Protein AF-A0A3D2N227-F1 (afdb_monomer_lite)

Foldseek 3Di:
DPPPVLVVLLVLLVCLLVVLVVVLLVVLVVLVPDDDPDDDDDDPPDPDPSCVQVVVVVCLCVVDPVLVCLLCVLLVVLLVQLLCVVVVVQLLSLLLSLLSSLLSLCLLQVCLLDPPNVVVLVPDVPSCSVHLVSSLSSQLSVQSNSSSSSSSSNVVSVHDDDVVSSVVSSVLSNLSSVLSSVCCVPPRDHPDDDPVVSVVDPSSCPSSVVSNVVSVVVSVD

Radius of gyration: 18.92 Å; chains: 1; bounding box: 61×34×51 Å

pLDDT: mean 74.63, std 15.1, range [37.03, 91.19]

Sequence (221 aa):
MLPDGKAAVIALAAADVICGGTLFLLKMENFRAAPAVGRVRKVRAASKPALLIPRYLGRYLLEKKAYIFSTLFIIGFAVFFALNAEKMGMGAACGLGMAAISVNSPVSTMISSNRGLDRKLDSLPAKTERFFVPFGVVLFCFYLVCFGLFLTAFGIGGGTTAVRYLIAAPIFAAEGAFLTSFLENRYPIKNWKTEADLTHNPRKYILPLVLMTEAAVLGLI

Secondary structure (DSSP, 8-state):
---HHHHHHHHHHHHHHHHHHHHHHHHHHHTT-S--SS--------S-GGGHHHHHHHHHHHH-HHHHHHHHHHHHHHHHHHHHTTTTT-TTHHHHHHHHHTT-HHHHTTTTT-HHHHHHHHTSTTHIIIIIHHHHHHHHHHHHHHHHHHHHHHHHTT----HHHHHHHHHHHHHHHHHHHHHHHHS-----SSGGGTSS-GGGGHHHHHHHHHHHHHHH-

Structure (mmCIF, N/CA/C/O backbone):
data_AF-A0A3D2N227-F1
#
_entry.id   AF-A0A3D2N227-F1
#
loop_
_atom_site.group_PDB
_atom_site.id
_atom_site.type_symbol
_atom_site.label_atom_id
_atom_site.label_alt_id
_atom_site.label_comp_id
_atom_site.label_asym_id
_atom_site.label_entity_id
_atom_site.label_seq_id
_atom_site.pdbx_PDB_ins_code
_atom_site.Cartn_x
_atom_site.Cartn_y
_atom_site.Cartn_z
_atom_site.occupancy
_atom_site.B_iso_or_equiv
_atom_site.auth_seq_id
_atom_site.auth_comp_id
_atom_site.auth_asym_id
_atom_site.auth_atom_id
_atom_site.pdbx_PDB_model_num
ATOM 1 N N . MET A 1 1 ? 15.316 17.742 -23.343 1.00 38.59 1 MET A N 1
ATOM 2 C CA . MET A 1 1 ? 14.180 17.078 -24.013 1.00 38.59 1 MET A CA 1
ATOM 3 C C . MET A 1 1 ? 14.008 15.718 -23.359 1.00 38.59 1 MET A C 1
ATOM 5 O O . MET A 1 1 ? 14.939 14.925 -23.417 1.00 38.59 1 MET A O 1
ATOM 9 N N . LEU A 1 2 ? 12.915 15.492 -22.621 1.00 44.81 2 LEU A N 1
ATOM 10 C CA . LEU A 1 2 ? 12.603 14.151 -22.111 1.00 44.81 2 LEU A CA 1
ATOM 11 C C . LEU A 1 2 ? 12.305 13.263 -23.334 1.00 44.81 2 LEU A C 1
ATOM 13 O O . LEU A 1 2 ? 11.515 13.705 -24.161 1.00 44.81 2 LEU A O 1
ATOM 17 N N . PRO A 1 3 ? 12.912 12.073 -23.487 1.00 55.47 3 PRO A N 1
ATOM 18 C CA . PRO A 1 3 ? 12.588 11.184 -24.602 1.00 55.47 3 PRO A CA 1
ATOM 19 C C . PRO A 1 3 ? 11.093 10.839 -24.563 1.00 55.47 3 PRO A C 1
ATOM 21 O O . PRO A 1 3 ? 10.556 10.616 -23.475 1.00 55.47 3 PRO A O 1
ATOM 24 N N . ASP A 1 4 ? 10.435 10.802 -25.723 1.00 56.69 4 ASP A N 1
ATOM 25 C CA . ASP A 1 4 ? 8.967 10.758 -25.867 1.00 56.69 4 ASP A CA 1
ATOM 26 C C . ASP A 1 4 ? 8.286 9.663 -25.021 1.00 56.69 4 ASP A C 1
ATOM 28 O O . ASP A 1 4 ? 7.203 9.869 -24.471 1.00 56.69 4 ASP A O 1
ATOM 32 N N . GLY A 1 5 ? 8.964 8.531 -24.796 1.00 55.75 5 GLY A N 1
ATOM 33 C CA . GLY A 1 5 ? 8.485 7.458 -23.918 1.00 55.75 5 GLY A CA 1
ATOM 34 C C . GLY A 1 5 ? 8.421 7.821 -22.426 1.00 55.75 5 GLY A C 1
ATOM 35 O O . GLY A 1 5 ? 7.515 7.379 -21.726 1.00 55.75 5 GLY A O 1
ATOM 36 N N . LYS A 1 6 ? 9.327 8.665 -21.915 1.00 55.69 6 LYS A N 1
ATOM 37 C CA . LYS A 1 6 ? 9.322 9.104 -20.505 1.00 55.69 6 LYS A CA 1
ATOM 38 C C . LYS A 1 6 ? 8.225 10.131 -20.239 1.00 55.69 6 LYS A C 1
ATOM 40 O O . LYS A 1 6 ? 7.583 10.077 -19.194 1.00 55.69 6 LYS A O 1
ATOM 45 N N . ALA A 1 7 ? 7.979 11.030 -21.192 1.00 53.62 7 ALA A N 1
ATOM 46 C CA . ALA A 1 7 ? 6.863 11.969 -21.117 1.00 53.62 7 ALA A CA 1
ATOM 47 C C . ALA A 1 7 ? 5.513 11.233 -21.155 1.00 53.62 7 ALA A C 1
ATOM 49 O O . ALA A 1 7 ? 4.619 11.569 -20.382 1.00 53.62 7 ALA A O 1
ATOM 50 N N . ALA A 1 8 ? 5.398 10.179 -21.972 1.00 54.38 8 ALA A N 1
ATOM 51 C CA . ALA A 1 8 ? 4.214 9.328 -22.021 1.00 54.38 8 ALA A CA 1
ATOM 52 C C . ALA A 1 8 ? 3.966 8.578 -20.703 1.00 54.38 8 ALA A C 1
ATOM 54 O O . ALA A 1 8 ? 2.834 8.566 -20.239 1.00 54.38 8 ALA A O 1
ATOM 55 N N . VAL A 1 9 ? 4.998 8.015 -20.059 1.00 56.16 9 VAL A N 1
ATOM 56 C CA . VAL A 1 9 ? 4.860 7.346 -18.746 1.00 56.16 9 VAL A CA 1
ATOM 57 C C . VAL A 1 9 ? 4.428 8.329 -17.658 1.00 56.16 9 VAL A C 1
ATOM 59 O O . VAL A 1 9 ? 3.536 8.015 -16.876 1.00 56.16 9 VAL A O 1
ATOM 62 N N . ILE A 1 10 ? 5.004 9.533 -17.633 1.00 59.78 10 ILE A N 1
ATOM 63 C CA . ILE A 1 10 ? 4.605 10.590 -16.691 1.00 59.78 10 ILE A CA 1
ATOM 64 C C . ILE A 1 10 ? 3.160 11.023 -16.951 1.00 59.78 10 ILE A C 1
ATOM 66 O O . ILE A 1 10 ? 2.385 11.166 -16.009 1.00 59.78 10 ILE A O 1
ATOM 70 N N . ALA A 1 11 ? 2.777 11.199 -18.216 1.00 56.59 11 ALA A N 1
ATOM 71 C CA . ALA A 1 11 ? 1.420 11.566 -18.597 1.00 56.59 11 ALA A CA 1
ATOM 72 C C . ALA A 1 11 ? 0.408 10.455 -18.280 1.00 56.59 11 ALA A C 1
ATOM 74 O O . ALA A 1 11 ? -0.678 10.766 -17.805 1.00 56.59 11 ALA A O 1
ATOM 75 N N . LEU A 1 12 ? 0.760 9.179 -18.475 1.00 58.19 12 LEU A N 1
ATOM 76 C CA . LEU A 1 12 ? -0.094 8.036 -18.139 1.00 58.19 12 LEU A CA 1
ATOM 77 C C . LEU A 1 12 ? -0.230 7.856 -16.628 1.00 58.19 12 LEU A C 1
ATOM 79 O O . LEU A 1 12 ? -1.339 7.655 -16.155 1.00 58.19 12 LEU A O 1
ATOM 83 N N . ALA A 1 13 ? 0.859 7.979 -15.866 1.00 56.41 13 ALA A N 1
ATOM 84 C CA . ALA A 1 13 ? 0.811 7.923 -14.407 1.00 56.41 13 ALA A CA 1
ATOM 85 C C . ALA A 1 13 ? 0.003 9.099 -13.835 1.00 56.41 13 ALA A C 1
ATOM 87 O O . ALA A 1 13 ? -0.823 8.915 -12.945 1.00 56.41 13 ALA A O 1
ATOM 88 N N . ALA A 1 14 ? 0.180 10.307 -14.380 1.00 57.53 14 ALA A N 1
ATOM 89 C CA . ALA A 1 14 ? -0.630 11.465 -14.016 1.00 57.53 14 ALA A CA 1
ATOM 90 C C . ALA A 1 14 ? -2.104 11.276 -14.410 1.00 57.53 14 ALA A C 1
ATOM 92 O O . ALA A 1 14 ? -2.990 11.606 -13.624 1.00 57.53 14 ALA A O 1
ATOM 93 N N . ALA A 1 15 ? -2.382 10.711 -15.587 1.00 57.16 15 ALA A N 1
ATOM 94 C CA . ALA A 1 15 ? -3.734 10.409 -16.040 1.00 57.16 15 ALA A CA 1
ATOM 95 C C . ALA A 1 15 ? -4.397 9.314 -15.197 1.00 57.16 15 ALA A C 1
ATOM 97 O O . ALA A 1 15 ? -5.576 9.447 -14.905 1.00 57.16 15 ALA A O 1
ATOM 98 N N . ASP A 1 16 ? -3.670 8.291 -14.749 1.00 58.19 16 ASP A N 1
ATOM 99 C CA . ASP A 1 16 ? -4.183 7.227 -13.877 1.00 58.19 16 ASP A CA 1
ATOM 100 C C . ASP A 1 16 ? -4.509 7.767 -12.473 1.00 58.19 16 ASP A C 1
ATOM 102 O O . ASP A 1 16 ? -5.572 7.499 -11.915 1.00 58.19 16 ASP A O 1
ATOM 106 N N . VAL A 1 17 ? -3.665 8.662 -11.946 1.00 55.75 17 VAL A N 1
ATOM 107 C CA . VAL A 1 17 ? -3.919 9.382 -10.687 1.00 55.75 17 VAL A CA 1
ATOM 108 C C . VAL A 1 17 ? -5.134 10.311 -10.792 1.00 55.75 17 VAL A C 1
ATOM 110 O O . VAL A 1 17 ? -5.983 10.332 -9.897 1.00 55.75 17 VAL A O 1
ATOM 113 N N . ILE A 1 18 ? -5.250 11.068 -11.887 1.00 53.66 18 ILE A N 1
ATOM 114 C CA . ILE A 1 18 ? -6.375 11.983 -12.119 1.00 53.66 18 ILE A CA 1
ATOM 115 C C . ILE A 1 18 ? -7.658 11.187 -12.388 1.00 53.66 18 ILE A C 1
ATOM 117 O O . ILE A 1 18 ? -8.687 11.461 -11.774 1.00 53.66 18 ILE A O 1
ATOM 121 N N . CYS A 1 19 ? -7.619 10.172 -13.249 1.00 51.94 19 CYS A N 1
ATOM 122 C CA . CYS A 1 19 ? -8.769 9.347 -13.614 1.00 51.94 19 CYS A CA 1
ATOM 123 C C . CYS A 1 19 ? -9.247 8.502 -12.428 1.00 51.94 19 CYS A C 1
ATOM 125 O O . CYS A 1 19 ? -10.439 8.517 -12.125 1.00 51.94 19 CYS A O 1
ATOM 127 N N . GLY A 1 20 ? -8.335 7.870 -11.682 1.00 53.53 20 GLY A N 1
ATOM 128 C CA . GLY A 1 20 ? -8.635 7.155 -10.442 1.00 53.53 20 GLY A CA 1
ATOM 129 C C . GLY A 1 20 ? -9.243 8.067 -9.376 1.00 53.53 20 GLY A C 1
ATOM 130 O O . GLY A 1 20 ? -10.272 7.728 -8.790 1.00 53.53 20 GLY A O 1
ATOM 131 N N . GLY A 1 21 ? -8.692 9.273 -9.194 1.00 49.47 21 GLY A N 1
ATOM 132 C CA . GLY A 1 21 ? -9.256 10.297 -8.310 1.00 49.47 21 GLY A CA 1
ATOM 133 C C . GLY A 1 21 ? -10.645 10.788 -8.744 1.00 49.47 21 GLY A C 1
ATOM 134 O O . GLY A 1 21 ? -11.509 11.030 -7.902 1.00 49.47 21 GLY A O 1
ATOM 135 N N . THR A 1 22 ? -10.901 10.881 -10.049 1.00 49.66 22 THR A N 1
ATOM 136 C CA . THR A 1 22 ? -12.196 11.328 -10.593 1.00 49.66 22 THR A CA 1
ATOM 137 C C . THR A 1 22 ? -13.248 10.216 -10.516 1.00 49.66 22 THR A C 1
ATOM 139 O O . THR A 1 22 ? -14.364 10.453 -10.058 1.00 49.66 22 T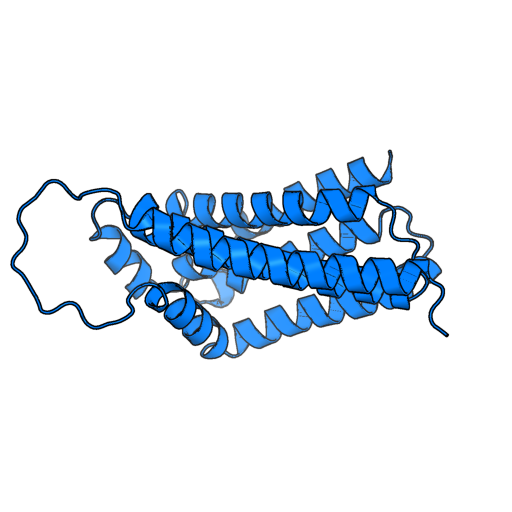HR A O 1
ATOM 142 N N . LEU A 1 23 ? -12.888 8.974 -10.856 1.00 52.91 23 LEU A N 1
ATOM 143 C CA . LEU A 1 23 ? -13.726 7.780 -10.679 1.00 52.91 23 LEU A CA 1
ATOM 144 C C . LEU A 1 23 ? -14.063 7.531 -9.204 1.00 52.91 23 LEU A C 1
ATOM 146 O O . LEU A 1 23 ? -15.184 7.139 -8.887 1.00 52.91 23 LEU A O 1
ATOM 150 N N . PHE A 1 24 ? -13.128 7.810 -8.295 1.00 49.94 24 PHE A N 1
ATOM 151 C CA . PHE A 1 24 ? -13.347 7.800 -6.850 1.00 49.94 24 PHE A CA 1
ATOM 152 C C . PHE A 1 24 ? -14.436 8.780 -6.416 1.00 49.94 24 PHE A C 1
ATOM 154 O O . PHE A 1 24 ? -15.341 8.402 -5.669 1.00 49.94 24 PHE A O 1
ATOM 161 N N . LEU A 1 25 ? -14.386 10.018 -6.916 1.00 50.69 25 LEU A N 1
ATOM 162 C CA . LEU A 1 25 ? -15.406 11.023 -6.621 1.00 50.69 25 LEU A CA 1
ATOM 163 C C . LEU A 1 25 ? -16.770 10.630 -7.211 1.00 50.69 25 LEU A C 1
ATOM 165 O O . LEU A 1 25 ? -17.776 10.737 -6.517 1.00 50.69 25 LEU A O 1
ATOM 169 N N . LEU A 1 26 ? -16.801 10.092 -8.434 1.00 53.06 26 LEU A N 1
ATOM 170 C CA . LEU A 1 26 ? -18.038 9.683 -9.113 1.00 53.06 26 LEU A CA 1
ATOM 171 C C . LEU A 1 26 ? -18.686 8.433 -8.486 1.00 53.06 26 LEU A C 1
ATOM 173 O O . LEU A 1 26 ? -19.905 8.352 -8.352 1.00 53.06 26 LEU A O 1
ATOM 177 N N . LYS A 1 27 ? -17.897 7.445 -8.044 1.00 52.66 27 LYS A N 1
ATOM 178 C CA . LYS A 1 27 ? -18.433 6.213 -7.434 1.00 52.66 27 LYS A CA 1
ATOM 179 C C . LYS A 1 27 ? -18.928 6.442 -6.001 1.00 52.66 27 LYS A C 1
ATOM 181 O O . LYS A 1 27 ? -19.895 5.802 -5.587 1.00 52.66 27 LYS A O 1
ATOM 186 N N . MET A 1 28 ? -18.338 7.400 -5.278 1.00 45.81 28 MET A N 1
ATOM 187 C CA . MET A 1 28 ? -18.845 7.891 -3.986 1.00 45.81 28 MET A CA 1
ATOM 188 C C . MET A 1 28 ? -20.256 8.492 -4.093 1.00 45.81 28 MET A C 1
ATOM 190 O O . MET A 1 28 ? -21.041 8.367 -3.152 1.00 45.81 28 MET A O 1
ATOM 194 N N . GLU A 1 29 ? -20.605 9.122 -5.221 1.00 50.94 29 GLU A N 1
ATOM 195 C CA . GLU A 1 29 ? -21.958 9.652 -5.441 1.00 50.94 29 GLU A CA 1
ATOM 196 C C . GLU A 1 29 ? -22.993 8.527 -5.610 1.00 50.94 29 GLU A C 1
ATOM 198 O O . GLU A 1 29 ? -24.084 8.611 -5.041 1.00 50.94 29 GLU A O 1
ATOM 203 N N . ASN A 1 30 ? -22.621 7.425 -6.273 1.00 41.94 30 ASN A N 1
ATOM 204 C CA . ASN A 1 30 ? -23.503 6.277 -6.525 1.00 41.94 30 ASN A CA 1
ATOM 205 C C . ASN A 1 30 ? -23.724 5.371 -5.298 1.00 41.94 30 ASN A C 1
ATOM 207 O O . ASN A 1 30 ? -24.816 4.829 -5.128 1.00 41.94 30 ASN A O 1
ATOM 211 N N . PHE A 1 31 ? -22.748 5.253 -4.386 1.00 43.34 31 PHE A N 1
ATOM 212 C CA . PHE A 1 31 ? -22.900 4.488 -3.129 1.00 43.34 31 PHE A CA 1
ATOM 213 C C . PHE A 1 31 ? -23.929 5.083 -2.151 1.00 43.34 31 PHE A C 1
ATOM 215 O O . PHE A 1 31 ? -24.251 4.491 -1.121 1.00 43.34 31 PHE A O 1
ATOM 222 N N . ARG A 1 32 ? -24.478 6.255 -2.477 1.00 44.25 32 ARG A N 1
ATOM 223 C CA . ARG A 1 32 ? -25.452 6.995 -1.674 1.00 44.25 32 ARG A CA 1
ATOM 224 C C . ARG A 1 32 ? -26.912 6.650 -2.004 1.00 44.25 32 ARG A C 1
ATOM 226 O O . ARG A 1 32 ? -27.802 7.122 -1.299 1.00 44.25 32 ARG A O 1
ATOM 233 N N . ALA A 1 33 ? -27.158 5.844 -3.041 1.00 38.12 33 ALA A N 1
ATOM 234 C CA . ALA A 1 33 ? -28.494 5.560 -3.575 1.00 38.12 33 ALA A CA 1
ATOM 235 C C . ALA A 1 33 ? -29.082 4.187 -3.186 1.00 38.12 33 ALA A C 1
ATOM 237 O O . ALA A 1 33 ? -30.096 3.789 -3.750 1.00 38.12 33 ALA A O 1
ATOM 238 N N . ALA A 1 34 ? -28.507 3.462 -2.219 1.00 37.56 34 ALA A N 1
ATOM 239 C CA . ALA A 1 34 ? -29.199 2.319 -1.618 1.00 37.56 34 ALA A CA 1
ATOM 240 C C . ALA A 1 34 ? -30.216 2.842 -0.581 1.00 37.56 34 ALA A C 1
ATOM 242 O O . ALA A 1 34 ? -29.807 3.439 0.423 1.00 37.56 34 ALA A O 1
ATOM 243 N N . PRO A 1 35 ? -31.537 2.684 -0.792 1.00 40.94 35 PRO A N 1
ATOM 244 C CA . PRO A 1 35 ? -32.519 3.184 0.152 1.00 40.94 35 PRO A CA 1
ATOM 245 C C . PRO A 1 35 ? -32.462 2.326 1.418 1.00 40.94 35 PRO A C 1
ATOM 247 O O . PRO A 1 35 ? -32.723 1.125 1.391 1.00 40.94 35 PRO A O 1
ATOM 250 N N . ALA A 1 36 ? -32.140 2.944 2.554 1.00 45.25 36 ALA A N 1
ATOM 251 C CA . ALA A 1 36 ? -32.366 2.316 3.846 1.00 45.25 36 ALA A CA 1
ATOM 252 C C . ALA A 1 36 ? -33.882 2.214 4.064 1.00 45.25 36 ALA A C 1
ATOM 254 O O . ALA A 1 36 ? -34.567 3.223 4.242 1.00 45.25 36 ALA A O 1
ATOM 255 N N . VAL A 1 37 ? -34.406 0.990 4.026 1.00 46.78 37 VAL A N 1
ATOM 256 C CA . VAL A 1 37 ? -35.781 0.677 4.418 1.00 46.78 37 VAL A CA 1
ATOM 257 C C . VAL A 1 37 ? -35.936 1.029 5.900 1.00 46.78 37 VAL A C 1
ATOM 259 O O . VAL A 1 37 ? -35.432 0.333 6.775 1.00 46.78 37 VAL A O 1
ATOM 262 N N . GLY A 1 38 ? -36.589 2.156 6.179 1.00 45.03 38 GLY A N 1
ATOM 263 C CA . GLY A 1 38 ? -36.907 2.595 7.537 1.00 45.03 38 GLY A CA 1
ATOM 264 C C . GLY A 1 38 ? -37.051 4.110 7.634 1.00 45.03 38 GLY A C 1
ATOM 265 O O . GLY A 1 38 ? -36.075 4.844 7.508 1.00 45.03 38 GLY A O 1
ATOM 266 N N . ARG A 1 39 ? -38.281 4.588 7.864 1.00 45.53 39 ARG A N 1
ATOM 267 C CA . ARG A 1 39 ? -38.602 6.008 8.095 1.00 45.53 39 ARG A CA 1
ATOM 268 C C . ARG A 1 39 ? -37.708 6.588 9.192 1.00 45.53 39 ARG A C 1
ATOM 270 O O . ARG A 1 39 ? -37.881 6.255 10.360 1.00 45.53 39 ARG A O 1
ATOM 277 N N . VAL A 1 40 ? -36.836 7.529 8.835 1.00 44.84 40 VAL A N 1
ATOM 278 C CA . VAL A 1 40 ? -36.142 8.383 9.804 1.00 44.84 40 VAL A CA 1
ATOM 279 C C . VAL A 1 40 ? -36.416 9.848 9.479 1.00 44.84 40 VAL A C 1
ATOM 281 O O . VAL A 1 40 ? -36.331 10.302 8.340 1.00 44.84 40 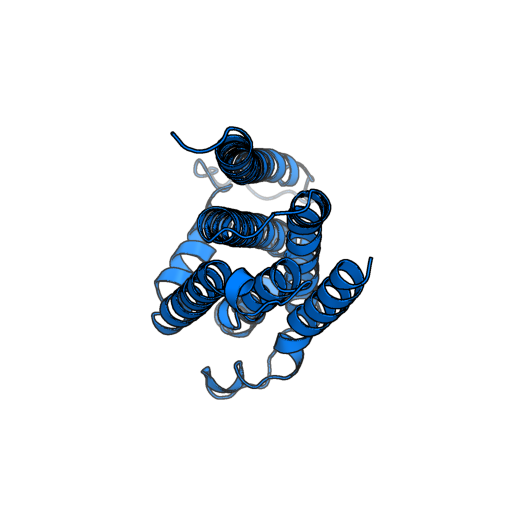VAL A O 1
ATOM 284 N N . ARG A 1 41 ? -36.816 10.554 10.535 1.00 41.53 41 ARG A N 1
ATOM 285 C CA . ARG A 1 41 ? -37.159 11.975 10.646 1.00 41.53 41 ARG A CA 1
ATOM 286 C C . ARG A 1 41 ? -36.221 12.865 9.812 1.00 41.53 41 ARG A C 1
ATOM 288 O O . ARG A 1 41 ? -35.003 12.742 9.919 1.00 41.53 41 ARG A O 1
ATOM 295 N N . LYS A 1 42 ? -36.788 13.793 9.025 1.00 37.84 42 LYS A N 1
ATOM 296 C CA . LYS A 1 42 ? -36.051 14.812 8.250 1.00 37.84 42 LYS A CA 1
ATOM 297 C C . LYS A 1 42 ? -35.249 15.726 9.187 1.00 37.84 42 LYS A C 1
ATOM 299 O O . LYS A 1 42 ? -35.736 16.766 9.618 1.00 37.84 42 LYS A O 1
ATOM 304 N N . VAL A 1 43 ? -34.010 15.353 9.487 1.00 45.75 43 VAL A N 1
ATOM 305 C CA . VAL A 1 43 ? -32.987 16.295 9.949 1.00 45.75 43 VAL A CA 1
ATOM 306 C C . VAL A 1 43 ? -32.485 17.025 8.705 1.00 45.75 43 VAL A C 1
ATOM 308 O O . VAL A 1 43 ? -32.194 16.377 7.699 1.00 45.75 43 VAL A O 1
ATOM 311 N N . ARG A 1 44 ? -32.442 18.366 8.734 1.00 37.03 44 ARG A N 1
ATOM 312 C CA . ARG A 1 44 ? -31.888 19.188 7.643 1.00 37.03 44 ARG A CA 1
ATOM 313 C C . ARG A 1 44 ? -30.527 18.615 7.238 1.00 37.03 44 ARG A C 1
ATOM 315 O O . ARG A 1 44 ? -29.583 18.654 8.022 1.00 37.03 44 ARG A O 1
ATOM 322 N N . ALA A 1 45 ? -30.454 18.052 6.034 1.00 41.44 45 ALA A N 1
ATOM 323 C CA . ALA A 1 45 ? -29.234 17.483 5.492 1.00 41.44 45 ALA A CA 1
ATOM 324 C C . ALA A 1 45 ? -28.226 18.615 5.281 1.00 41.44 45 ALA A C 1
ATOM 326 O O . ALA A 1 45 ? -28.376 19.423 4.368 1.00 41.44 45 ALA A O 1
ATOM 327 N N . ALA A 1 46 ? -27.220 18.686 6.152 1.00 42.88 46 ALA A N 1
ATOM 328 C CA . ALA A 1 46 ? -26.082 19.562 5.952 1.00 42.88 46 ALA A CA 1
ATOM 329 C C . ALA A 1 46 ? -25.424 19.217 4.610 1.00 42.88 46 ALA A C 1
ATOM 331 O O . ALA A 1 46 ? -25.083 18.063 4.327 1.00 42.88 46 ALA A O 1
ATOM 332 N N . SER A 1 47 ? -25.295 20.231 3.765 1.00 42.16 47 SER A N 1
ATOM 333 C CA . SER A 1 47 ? -24.711 20.139 2.439 1.00 42.16 47 SER A CA 1
ATOM 334 C C . SER A 1 47 ? -23.285 19.570 2.519 1.00 42.16 47 SER A C 1
ATOM 336 O O . SER A 1 47 ? -22.411 20.165 3.143 1.00 42.16 47 SER A O 1
ATOM 338 N N . LYS A 1 48 ? -23.065 18.443 1.822 1.00 49.56 48 LYS A N 1
ATOM 339 C CA . LYS A 1 48 ? -21.791 17.724 1.549 1.00 49.56 48 LYS A CA 1
ATOM 340 C C . LYS A 1 48 ? -21.325 16.638 2.553 1.00 49.56 48 LYS A C 1
ATOM 342 O O . LYS A 1 48 ? -20.216 16.726 3.078 1.00 49.56 48 LYS A O 1
ATOM 347 N N . PRO A 1 49 ? -22.072 15.529 2.728 1.00 52.50 49 PRO A N 1
ATOM 348 C CA . PRO A 1 49 ? -21.594 14.362 3.479 1.00 52.50 49 PRO A CA 1
ATOM 349 C C . PRO A 1 49 ? -20.595 13.464 2.719 1.00 52.50 49 PRO A C 1
ATOM 351 O O . PRO A 1 49 ? -19.903 12.678 3.357 1.00 52.50 49 PRO A O 1
ATOM 354 N N . ALA A 1 50 ? -20.465 13.595 1.389 1.00 51.34 50 ALA A N 1
ATOM 355 C CA . ALA A 1 50 ? -19.581 12.751 0.564 1.00 51.34 50 ALA A CA 1
ATOM 356 C C . ALA A 1 50 ? -18.089 12.860 0.940 1.00 51.34 50 ALA A C 1
ATOM 358 O O . ALA A 1 50 ? -17.318 11.924 0.766 1.00 51.34 50 ALA A O 1
ATOM 359 N N . LEU A 1 51 ? -17.683 13.994 1.514 1.00 57.28 51 LEU A N 1
ATOM 360 C CA . LEU A 1 51 ? -16.301 14.241 1.918 1.00 57.28 51 LEU A CA 1
ATOM 361 C C . LEU A 1 51 ? -16.028 13.896 3.386 1.00 57.28 51 LEU A C 1
ATOM 363 O O . LEU A 1 51 ? -14.893 14.044 3.816 1.00 57.28 51 LEU A O 1
ATOM 367 N N . LEU A 1 52 ? -17.015 13.456 4.175 1.00 67.88 52 LEU A N 1
ATOM 368 C CA . LEU A 1 52 ? -16.821 13.266 5.618 1.00 67.88 52 LEU A CA 1
ATOM 369 C C . LEU A 1 52 ? -15.839 12.138 5.936 1.00 67.88 52 LEU A C 1
ATOM 371 O O . LEU A 1 52 ? -14.960 12.339 6.768 1.00 67.88 52 LEU A O 1
ATOM 375 N N . ILE A 1 53 ? -15.948 10.994 5.257 1.00 70.75 53 ILE A N 1
ATOM 376 C CA . ILE A 1 53 ? -15.047 9.854 5.477 1.00 70.75 53 ILE A CA 1
ATOM 377 C C . ILE A 1 53 ? -13.633 10.178 4.967 1.00 70.75 53 ILE A C 1
ATOM 379 O O . ILE A 1 53 ? -12.709 10.098 5.771 1.00 70.75 53 ILE A O 1
ATOM 383 N N . PRO A 1 54 ? -13.425 10.656 3.721 1.00 66.94 54 PRO A N 1
ATOM 384 C CA . PRO A 1 54 ? -12.092 11.055 3.263 1.00 66.94 54 PRO A CA 1
ATOM 385 C C . PRO A 1 54 ? -11.466 12.162 4.116 1.00 66.94 54 PRO A C 1
ATOM 387 O O . PRO A 1 54 ? -10.286 12.089 4.444 1.00 66.94 54 PRO A O 1
ATOM 390 N N . ARG A 1 55 ? -12.244 13.173 4.532 1.00 68.94 55 ARG A N 1
ATOM 391 C CA . ARG A 1 55 ? -11.748 14.243 5.415 1.00 68.94 55 ARG A CA 1
ATOM 392 C C . ARG A 1 55 ? -11.393 13.727 6.796 1.00 68.94 55 ARG A C 1
ATOM 394 O O . ARG A 1 55 ? -10.399 14.170 7.356 1.00 68.94 55 ARG A O 1
ATOM 401 N N . TYR A 1 56 ? -12.198 12.823 7.347 1.00 75.44 56 TYR A N 1
ATOM 402 C CA . TYR A 1 56 ? -11.915 12.204 8.633 1.00 75.44 56 TYR A CA 1
ATOM 403 C C . TYR A 1 56 ? -10.633 11.375 8.565 1.00 75.44 56 TYR A C 1
ATOM 405 O O . TYR A 1 56 ? -9.747 11.585 9.383 1.00 75.44 56 TYR A O 1
ATOM 413 N N . LEU A 1 57 ? -10.502 10.505 7.561 1.00 73.06 57 LEU A N 1
ATOM 414 C CA . LEU A 1 57 ? -9.321 9.666 7.363 1.00 73.06 57 LEU A CA 1
ATOM 415 C C . LEU A 1 57 ? -8.068 10.503 7.091 1.00 73.06 57 LEU A C 1
ATOM 417 O O . LEU A 1 57 ? -7.042 10.289 7.726 1.00 73.06 57 LEU A O 1
ATOM 421 N N . GLY A 1 58 ? -8.164 11.505 6.214 1.00 66.81 58 GLY A N 1
ATOM 422 C CA . GLY A 1 58 ? -7.065 12.425 5.928 1.00 66.81 58 GLY A CA 1
ATOM 423 C C . GLY A 1 58 ? -6.636 13.210 7.166 1.00 66.81 58 GLY A C 1
ATOM 424 O O . GLY A 1 58 ? -5.452 13.263 7.480 1.00 66.81 58 GLY A O 1
ATOM 425 N N . ARG A 1 59 ? -7.590 13.757 7.930 1.00 71.75 59 ARG A N 1
ATOM 426 C CA . ARG A 1 59 ? -7.289 14.427 9.202 1.00 71.75 59 ARG A CA 1
ATOM 427 C C . ARG A 1 59 ? -6.652 13.462 10.200 1.00 71.75 59 ARG A C 1
ATOM 429 O O . ARG A 1 59 ? -5.670 13.827 10.827 1.00 71.75 59 ARG A O 1
ATOM 436 N N . TYR A 1 60 ? -7.167 12.241 10.308 1.00 72.69 60 TYR A N 1
ATOM 437 C CA . TYR A 1 60 ? -6.669 11.230 11.236 1.00 72.69 60 TYR A CA 1
ATOM 438 C C . TYR A 1 60 ? -5.230 10.795 10.916 1.00 72.69 60 TYR A C 1
ATOM 440 O O . TYR A 1 60 ? -4.391 10.740 11.815 1.00 72.69 60 TYR A O 1
ATOM 448 N N . LEU A 1 61 ? -4.915 10.566 9.636 1.00 68.38 61 LEU A N 1
ATOM 449 C CA . LEU A 1 61 ? -3.555 10.267 9.174 1.00 68.38 61 LEU A CA 1
ATOM 450 C C . LEU A 1 61 ? -2.593 11.434 9.432 1.00 68.38 61 LEU A C 1
ATOM 452 O O . LEU A 1 61 ? -1.451 11.203 9.823 1.00 68.38 61 LEU A O 1
ATOM 456 N N . LEU A 1 62 ? -3.051 12.676 9.243 1.00 68.50 62 LEU A N 1
ATOM 457 C CA . LEU A 1 62 ? -2.231 13.874 9.438 1.00 68.50 62 LEU A CA 1
ATOM 458 C C . LEU A 1 62 ? -2.054 14.267 10.915 1.00 68.50 62 LEU A C 1
ATOM 460 O O . LEU A 1 62 ? -1.085 14.925 11.282 1.00 68.50 62 LEU A O 1
ATOM 464 N N . GLU A 1 63 ? -2.977 13.875 11.786 1.00 75.38 63 GLU A N 1
ATOM 465 C CA . GLU A 1 63 ? -2.928 14.206 13.212 1.00 75.38 63 GLU A CA 1
ATOM 466 C C . GLU A 1 63 ? -1.888 13.354 13.960 1.00 75.38 63 GLU A C 1
ATOM 468 O O . GLU A 1 63 ? -1.261 13.804 14.923 1.00 75.38 63 GLU A O 1
ATOM 473 N N . LYS A 1 64 ? -1.634 12.131 13.483 1.00 74.62 64 LYS A N 1
ATOM 474 C CA . LYS A 1 64 ? -0.651 11.213 14.065 1.00 74.62 64 LYS A CA 1
ATOM 475 C C . LYS A 1 64 ? 0.700 11.354 13.365 1.00 74.62 64 LYS A C 1
ATOM 477 O O . LYS A 1 64 ? 0.941 10.755 12.321 1.00 74.62 64 LYS A O 1
ATOM 482 N N . LYS A 1 65 ? 1.639 12.068 14.000 1.00 74.75 65 LYS A N 1
ATOM 483 C CA . LYS A 1 65 ? 3.017 12.262 13.493 1.00 74.75 65 LYS A CA 1
ATOM 484 C C . LYS A 1 65 ? 3.683 10.953 13.048 1.00 74.75 65 LYS A C 1
ATOM 486 O O . LYS A 1 65 ? 4.274 10.908 11.976 1.00 74.75 65 LYS A O 1
ATOM 491 N N . ALA A 1 66 ? 3.541 9.879 13.828 1.00 74.38 66 ALA A N 1
ATOM 492 C CA . ALA A 1 66 ? 4.100 8.566 13.497 1.00 74.38 66 ALA A CA 1
ATOM 493 C C . ALA A 1 66 ? 3.583 8.004 12.156 1.00 74.38 66 ALA A C 1
ATOM 495 O O . ALA A 1 66 ? 4.323 7.331 11.442 1.00 74.38 66 ALA A O 1
ATOM 496 N N . TYR A 1 67 ? 2.334 8.305 11.790 1.00 74.88 67 TYR A N 1
ATOM 497 C CA . TYR A 1 67 ? 1.708 7.806 10.565 1.00 74.88 67 TYR A CA 1
ATOM 498 C C . TYR A 1 67 ? 2.214 8.567 9.344 1.00 74.88 67 TYR A C 1
ATOM 500 O O . TYR A 1 67 ? 2.540 7.950 8.328 1.00 74.88 67 TYR A O 1
ATOM 508 N N . ILE A 1 68 ? 2.368 9.889 9.480 1.00 76.81 68 ILE A N 1
ATOM 509 C CA . ILE A 1 68 ? 3.036 10.723 8.479 1.00 76.81 68 ILE A CA 1
ATOM 510 C C . ILE A 1 68 ? 4.470 10.238 8.276 1.00 76.81 68 ILE A C 1
ATOM 512 O O . ILE A 1 68 ? 4.842 9.943 7.147 1.00 76.81 68 ILE A O 1
ATOM 516 N N . PHE A 1 69 ? 5.265 10.117 9.346 1.00 79.50 69 PHE A N 1
ATOM 517 C CA . PHE A 1 69 ? 6.668 9.714 9.229 1.00 79.50 69 PHE A CA 1
ATOM 518 C C . PHE A 1 69 ? 6.818 8.337 8.584 1.00 79.50 69 PHE A C 1
ATOM 520 O O . PHE A 1 69 ? 7.625 8.197 7.676 1.00 79.50 69 PHE A O 1
ATOM 527 N N . SER A 1 70 ? 6.016 7.343 8.975 1.00 82.44 70 SER A N 1
ATOM 528 C CA . SER A 1 70 ? 6.067 6.014 8.352 1.00 82.44 70 SER A CA 1
ATOM 529 C C . SER A 1 70 ? 5.651 6.045 6.879 1.00 82.44 70 SER A C 1
ATOM 531 O O . SER A 1 70 ? 6.241 5.334 6.071 1.00 82.44 70 SER A O 1
ATOM 533 N N . THR A 1 71 ? 4.657 6.860 6.518 1.00 80.62 71 THR A N 1
ATOM 534 C CA . THR A 1 71 ? 4.208 6.987 5.125 1.00 80.62 71 THR A CA 1
ATOM 535 C C . THR A 1 71 ? 5.256 7.702 4.274 1.00 80.62 71 THR A C 1
ATOM 537 O O . THR A 1 71 ? 5.627 7.204 3.216 1.00 80.62 71 THR A O 1
ATOM 540 N N . LEU A 1 72 ? 5.794 8.826 4.756 1.00 83.12 72 LEU A N 1
ATOM 541 C CA . LEU A 1 72 ? 6.863 9.566 4.084 1.00 83.12 72 LEU A CA 1
ATOM 542 C C . LEU A 1 72 ? 8.147 8.745 3.980 1.00 83.12 72 LEU A C 1
ATOM 544 O O . LEU A 1 72 ? 8.809 8.802 2.952 1.00 83.12 72 LEU A O 1
ATOM 548 N N . PHE A 1 73 ? 8.487 7.968 5.010 1.00 86.06 73 PHE A N 1
ATOM 549 C CA . PHE A 1 73 ? 9.655 7.094 4.991 1.00 86.06 73 PHE A CA 1
ATOM 550 C C . PHE A 1 73 ? 9.519 6.010 3.924 1.00 86.06 73 PHE A C 1
ATOM 552 O O . PHE A 1 73 ? 10.439 5.824 3.138 1.00 86.06 73 PHE A O 1
ATOM 559 N N . ILE A 1 74 ? 8.367 5.336 3.844 1.00 85.44 74 ILE A N 1
ATOM 560 C CA . ILE A 1 74 ? 8.129 4.295 2.836 1.00 85.44 74 ILE A CA 1
ATOM 561 C C . ILE A 1 74 ? 8.110 4.886 1.425 1.00 85.44 74 ILE A C 1
ATOM 563 O O . ILE A 1 74 ? 8.743 4.327 0.536 1.00 85.44 74 ILE A O 1
ATOM 567 N N . ILE A 1 75 ? 7.447 6.029 1.213 1.00 82.75 75 ILE A N 1
ATOM 568 C CA . ILE A 1 75 ? 7.449 6.709 -0.092 1.00 82.75 75 ILE A CA 1
ATOM 569 C C . ILE A 1 75 ? 8.867 7.167 -0.454 1.00 82.75 75 ILE A C 1
ATOM 571 O O . ILE A 1 75 ? 9.321 6.926 -1.567 1.00 82.75 75 ILE A O 1
ATOM 575 N N . GLY A 1 76 ? 9.592 7.784 0.481 1.00 86.31 76 GLY A N 1
ATOM 576 C CA . GLY A 1 76 ? 10.963 8.246 0.272 1.00 86.31 76 GLY A CA 1
ATOM 577 C C . GLY A 1 76 ? 11.924 7.098 -0.027 1.00 86.31 76 GLY A C 1
ATOM 578 O O . GLY A 1 76 ? 12.707 7.185 -0.970 1.00 86.31 76 GLY A O 1
ATOM 579 N N . PHE A 1 77 ? 11.817 5.993 0.714 1.00 86.75 77 PHE A N 1
ATOM 580 C CA . PHE A 1 77 ? 12.573 4.771 0.456 1.00 86.75 77 PHE A CA 1
ATOM 581 C C . PHE A 1 77 ? 12.217 4.170 -0.905 1.00 86.75 77 PHE A C 1
ATOM 583 O O . PHE A 1 77 ? 13.114 3.806 -1.657 1.00 86.75 77 PHE A O 1
ATOM 590 N N . ALA A 1 78 ? 10.932 4.120 -1.262 1.00 85.00 78 ALA A N 1
ATOM 591 C CA . ALA A 1 78 ? 10.484 3.612 -2.552 1.00 85.00 78 ALA A CA 1
ATOM 592 C C . ALA A 1 78 ? 10.993 4.474 -3.717 1.00 85.00 78 ALA A C 1
ATOM 594 O O . ALA A 1 78 ? 11.440 3.925 -4.716 1.00 85.00 78 ALA A O 1
ATOM 595 N N . VAL A 1 79 ? 11.003 5.804 -3.584 1.00 83.69 79 VAL A N 1
ATOM 596 C CA . VAL A 1 79 ? 11.580 6.722 -4.583 1.00 83.69 79 VAL A CA 1
ATOM 597 C C .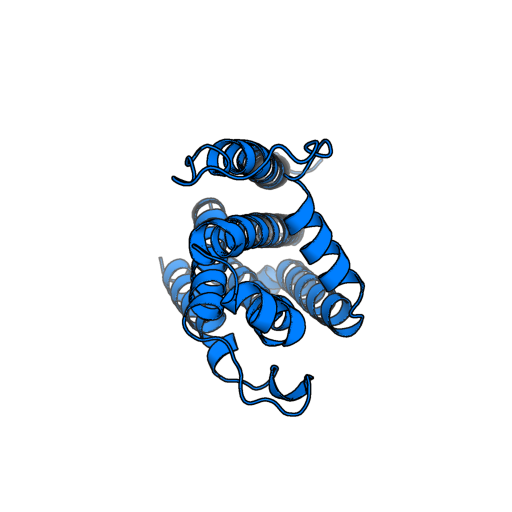 VAL A 1 79 ? 13.095 6.550 -4.675 1.00 83.69 79 VAL A C 1
ATOM 599 O O . VAL A 1 79 ? 13.629 6.426 -5.774 1.00 83.69 79 VAL A O 1
ATOM 602 N N . PHE A 1 80 ? 13.799 6.497 -3.542 1.00 87.75 80 PHE A N 1
ATOM 603 C CA . PHE A 1 80 ? 15.240 6.234 -3.519 1.00 87.75 80 PHE A CA 1
ATOM 604 C C . PHE A 1 80 ? 15.577 4.904 -4.202 1.00 87.75 80 PHE A C 1
ATOM 606 O O . PHE A 1 80 ? 16.487 4.842 -5.030 1.00 87.75 80 PHE A O 1
ATOM 613 N N . PHE A 1 81 ? 14.820 3.854 -3.883 1.00 86.69 81 PHE A N 1
ATOM 614 C CA . PHE A 1 81 ? 14.946 2.547 -4.506 1.00 86.69 81 PHE A CA 1
ATOM 615 C C . PHE A 1 81 ? 14.665 2.630 -6.009 1.00 86.69 81 PHE A C 1
ATOM 617 O O . PHE A 1 81 ? 15.477 2.166 -6.800 1.00 86.69 81 PHE A O 1
ATOM 624 N N . ALA A 1 82 ? 13.589 3.306 -6.418 1.00 85.69 82 ALA A N 1
ATOM 625 C CA . ALA A 1 82 ? 13.221 3.473 -7.820 1.00 85.69 82 ALA A CA 1
ATOM 626 C C . ALA A 1 82 ? 14.326 4.141 -8.653 1.00 85.69 82 ALA A C 1
ATOM 628 O O . ALA A 1 82 ? 14.615 3.701 -9.762 1.00 85.69 82 ALA A O 1
ATOM 629 N N . LEU A 1 83 ? 14.980 5.166 -8.099 1.00 84.06 83 LEU A N 1
ATOM 630 C CA . LEU A 1 83 ? 16.052 5.913 -8.765 1.00 84.06 83 LEU A CA 1
ATOM 631 C C . LEU A 1 83 ? 17.365 5.126 -8.908 1.00 84.06 83 LEU A C 1
ATOM 633 O O . LEU A 1 83 ? 18.224 5.512 -9.700 1.00 84.06 83 LEU A O 1
ATOM 637 N N . ASN A 1 84 ? 17.552 4.058 -8.129 1.00 85.19 84 ASN A N 1
ATOM 638 C CA . ASN A 1 84 ? 18.795 3.280 -8.106 1.00 85.19 84 ASN A CA 1
ATOM 639 C C . ASN A 1 84 ? 18.622 1.825 -8.559 1.00 85.19 84 ASN A C 1
ATOM 641 O O . ASN A 1 84 ? 19.615 1.149 -8.812 1.00 85.19 84 ASN A O 1
ATOM 645 N N . ALA A 1 85 ? 17.389 1.348 -8.690 1.00 82.88 85 ALA A N 1
ATOM 646 C CA . ALA A 1 85 ? 17.061 -0.037 -8.991 1.00 82.88 85 ALA A CA 1
ATOM 647 C C . ALA A 1 85 ? 17.672 -0.561 -10.301 1.00 82.88 85 ALA A C 1
ATOM 649 O O . ALA A 1 85 ? 18.100 -1.712 -10.353 1.00 82.88 85 ALA A O 1
ATOM 650 N N . GLU A 1 86 ? 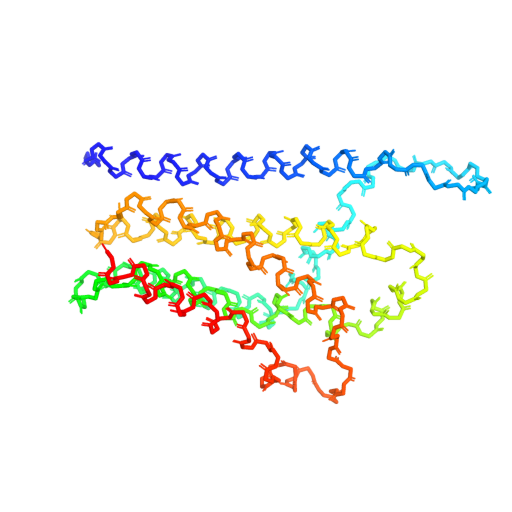17.763 0.275 -11.339 1.00 77.12 86 GLU A N 1
ATOM 651 C CA . GLU A 1 86 ? 18.417 -0.103 -12.599 1.00 77.12 86 GLU A CA 1
ATOM 652 C C . GLU A 1 86 ? 19.905 -0.411 -12.386 1.00 77.12 86 GLU A C 1
ATOM 654 O O . GLU A 1 86 ? 20.407 -1.433 -12.849 1.00 77.12 86 GLU A O 1
ATOM 659 N N . LYS A 1 87 ? 20.598 0.413 -11.590 1.00 79.44 87 LYS A N 1
ATOM 660 C CA . LYS A 1 87 ? 22.016 0.213 -11.249 1.00 79.44 87 LYS A CA 1
ATOM 661 C C . LYS A 1 87 ? 22.244 -1.062 -10.437 1.00 79.44 87 LYS A C 1
ATOM 663 O O . LYS A 1 87 ? 23.345 -1.599 -10.443 1.00 79.44 87 LYS A O 1
ATOM 668 N N . MET A 1 88 ? 21.215 -1.533 -9.733 1.00 77.50 88 MET A N 1
ATOM 669 C CA . MET A 1 88 ? 21.245 -2.778 -8.964 1.00 77.50 88 MET A CA 1
ATOM 670 C C . MET A 1 88 ? 20.976 -4.022 -9.827 1.00 77.50 88 MET A C 1
ATOM 672 O O . MET A 1 88 ? 21.052 -5.133 -9.311 1.00 77.50 88 MET A O 1
ATOM 676 N N . GLY A 1 89 ? 20.653 -3.869 -11.120 1.00 72.81 89 GLY A N 1
ATOM 677 C CA . GLY A 1 89 ? 20.449 -4.991 -12.047 1.00 72.81 89 GLY A CA 1
ATOM 678 C C . GLY A 1 89 ? 19.234 -5.871 -11.724 1.00 72.81 89 GLY A C 1
ATOM 679 O O . GLY A 1 89 ? 19.169 -7.026 -12.139 1.00 72.81 89 GLY A O 1
ATOM 680 N N . MET A 1 90 ? 18.269 -5.359 -10.957 1.00 71.06 90 MET A N 1
ATOM 681 C CA . MET A 1 90 ? 17.136 -6.142 -10.460 1.00 71.06 90 MET A CA 1
ATOM 682 C C . MET A 1 90 ? 15.958 -6.131 -11.449 1.00 71.06 90 MET A C 1
ATOM 684 O O . MET A 1 90 ? 15.187 -5.173 -11.494 1.00 71.06 90 MET A O 1
ATOM 688 N N . GLY A 1 91 ? 15.748 -7.229 -12.185 1.00 68.44 91 GLY A N 1
ATOM 689 C CA . GLY A 1 91 ? 14.645 -7.359 -13.158 1.00 68.44 91 GLY A CA 1
ATOM 690 C C . GLY A 1 91 ? 13.229 -7.232 -12.563 1.00 68.44 91 GLY A C 1
ATOM 691 O O . GLY A 1 91 ? 12.312 -6.748 -13.224 1.00 68.44 91 GLY A O 1
ATOM 692 N N . ALA A 1 92 ? 13.057 -7.585 -11.284 1.00 76.62 92 ALA A N 1
ATOM 693 C CA . ALA A 1 92 ? 11.786 -7.479 -10.557 1.00 76.62 92 ALA A CA 1
ATOM 694 C C . ALA A 1 92 ? 11.652 -6.192 -9.716 1.00 76.62 92 ALA A C 1
ATOM 696 O O . ALA A 1 92 ? 10.705 -6.057 -8.940 1.00 76.62 92 ALA A O 1
ATOM 697 N N . ALA A 1 93 ? 12.584 -5.235 -9.829 1.00 82.00 93 ALA A N 1
ATOM 698 C CA . ALA A 1 93 ? 12.612 -4.066 -8.947 1.00 82.00 93 ALA A CA 1
ATOM 699 C C . ALA A 1 93 ? 11.332 -3.228 -9.000 1.00 82.00 93 ALA A C 1
ATOM 701 O O . ALA A 1 93 ? 10.878 -2.726 -7.976 1.00 82.00 93 ALA A O 1
ATOM 702 N N . CYS A 1 94 ? 10.725 -3.101 -10.179 1.00 82.88 94 CYS A N 1
ATOM 703 C CA . CYS A 1 94 ? 9.501 -2.327 -10.336 1.00 82.88 94 CYS A CA 1
ATOM 704 C C . CYS A 1 94 ? 8.351 -2.926 -9.502 1.00 82.88 94 CYS A C 1
ATOM 706 O O . CYS A 1 94 ? 7.738 -2.231 -8.693 1.00 82.88 94 CYS A O 1
ATOM 708 N N . GLY A 1 95 ? 8.128 -4.241 -9.607 1.00 84.25 95 GLY A N 1
ATOM 709 C CA . GLY A 1 95 ? 7.131 -4.947 -8.799 1.00 84.25 95 GLY A CA 1
ATOM 710 C C . GLY A 1 95 ? 7.451 -4.915 -7.303 1.00 84.25 95 GLY A C 1
ATOM 711 O O . GLY A 1 95 ? 6.578 -4.616 -6.490 1.00 84.25 95 GLY A O 1
ATOM 712 N N . LEU A 1 96 ? 8.709 -5.170 -6.929 1.00 86.81 96 LEU A N 1
ATOM 713 C CA . LEU A 1 96 ? 9.134 -5.191 -5.526 1.00 86.81 96 LEU A CA 1
ATOM 714 C C . LEU A 1 96 ? 8.988 -3.824 -4.848 1.00 86.81 96 LEU A C 1
ATOM 716 O O . LEU A 1 96 ? 8.592 -3.759 -3.687 1.00 86.81 96 LEU A O 1
ATOM 720 N N . GLY A 1 97 ? 9.266 -2.732 -5.563 1.00 87.25 97 GLY A N 1
ATOM 721 C CA . GLY A 1 97 ? 9.085 -1.381 -5.037 1.00 87.25 97 GLY A CA 1
ATOM 722 C C . GLY A 1 97 ? 7.613 -1.021 -4.822 1.00 87.25 97 GLY A C 1
ATOM 723 O O . GLY A 1 97 ? 7.273 -0.449 -3.785 1.00 87.25 97 GLY A O 1
ATOM 724 N N . MET A 1 98 ? 6.720 -1.437 -5.729 1.00 85.31 98 MET A N 1
ATOM 725 C CA . MET A 1 98 ? 5.271 -1.314 -5.517 1.00 85.31 98 MET A CA 1
ATOM 726 C C . MET A 1 98 ? 4.806 -2.148 -4.314 1.00 85.31 98 MET A C 1
ATOM 728 O O . MET A 1 98 ? 4.094 -1.645 -3.446 1.00 85.31 98 MET A O 1
ATOM 732 N N . ALA A 1 99 ? 5.273 -3.391 -4.185 1.00 87.75 99 ALA A N 1
ATOM 733 C CA . ALA A 1 99 ? 4.947 -4.223 -3.031 1.00 87.75 99 ALA A CA 1
ATOM 734 C C . ALA A 1 99 ? 5.476 -3.622 -1.712 1.00 87.75 99 ALA A C 1
ATOM 736 O O . ALA A 1 99 ? 4.769 -3.628 -0.704 1.00 87.75 99 ALA A O 1
ATOM 737 N N . ALA A 1 100 ? 6.668 -3.018 -1.708 1.00 87.25 100 ALA A N 1
ATOM 738 C CA . ALA A 1 100 ? 7.239 -2.368 -0.527 1.00 87.25 100 ALA A CA 1
ATOM 739 C C . ALA A 1 100 ? 6.387 -1.190 -0.021 1.00 87.25 100 ALA A C 1
ATOM 741 O O . ALA A 1 100 ? 6.244 -1.005 1.189 1.00 87.25 100 ALA A O 1
ATOM 742 N N . ILE A 1 101 ? 5.754 -0.432 -0.923 1.00 86.62 101 ILE A N 1
ATOM 743 C CA . ILE A 1 101 ? 4.827 0.653 -0.560 1.00 86.62 101 ILE A CA 1
ATOM 744 C C . ILE A 1 101 ? 3.633 0.128 0.255 1.00 86.62 101 ILE A C 1
ATOM 746 O O . ILE A 1 101 ? 3.134 0.816 1.151 1.00 86.62 101 ILE A O 1
ATOM 750 N N . SER A 1 102 ? 3.198 -1.111 0.006 1.00 82.38 102 SER A N 1
ATOM 751 C CA . SER A 1 102 ? 2.076 -1.729 0.723 1.00 82.38 102 SER A CA 1
ATOM 752 C C . SER A 1 102 ? 2.377 -2.095 2.182 1.00 82.38 102 SER A C 1
ATOM 754 O O . SER A 1 102 ? 1.445 -2.279 2.963 1.00 82.38 102 SER A O 1
ATOM 756 N N . VAL A 1 103 ? 3.654 -2.103 2.595 1.00 80.38 103 VAL A N 1
ATOM 757 C CA . VAL A 1 103 ? 4.104 -2.363 3.983 1.00 80.38 103 VAL A CA 1
ATOM 758 C C . VAL A 1 103 ? 3.675 -1.254 4.957 1.00 80.38 103 VAL A C 1
ATOM 760 O O . VAL A 1 103 ? 3.909 -1.353 6.166 1.00 80.38 103 VAL A O 1
ATOM 763 N N . ASN A 1 104 ? 3.017 -0.201 4.461 1.00 76.81 104 ASN A N 1
ATOM 764 C CA . ASN A 1 104 ? 2.541 0.936 5.238 1.00 76.81 104 ASN A CA 1
ATOM 765 C C . ASN A 1 104 ? 1.596 0.516 6.381 1.00 76.81 104 ASN A C 1
ATOM 767 O O . ASN A 1 104 ? 0.373 0.436 6.251 1.00 76.81 104 ASN A O 1
ATOM 771 N N . SER A 1 105 ? 2.214 0.269 7.539 1.00 63.25 105 SER A N 1
ATOM 772 C CA . SER A 1 105 ? 1.574 -0.273 8.734 1.00 63.25 105 SER A CA 1
ATOM 773 C C . SER A 1 105 ? 0.455 0.643 9.258 1.00 63.25 105 SER A C 1
ATOM 775 O O . SER A 1 105 ? -0.639 0.128 9.479 1.00 63.25 105 SER A O 1
ATOM 777 N N . PRO A 1 106 ? 0.639 1.977 9.368 1.00 68.88 106 PRO A N 1
ATOM 778 C CA . PRO A 1 106 ? -0.435 2.903 9.737 1.00 68.88 106 PRO A CA 1
ATOM 779 C C . PRO A 1 106 ? -1.712 2.796 8.908 1.00 68.88 106 PRO A C 1
ATOM 781 O O . PRO A 1 106 ? -2.805 2.849 9.463 1.00 68.88 106 PRO A O 1
ATOM 784 N N . VAL A 1 107 ? -1.579 2.636 7.590 1.00 74.75 107 VAL A N 1
ATOM 785 C CA . VAL A 1 107 ? -2.718 2.533 6.670 1.00 74.75 107 VAL A CA 1
ATOM 786 C C . VAL A 1 107 ? -3.447 1.201 6.868 1.00 74.75 107 VAL A C 1
ATOM 788 O O . VAL A 1 107 ? -4.676 1.165 6.896 1.00 74.75 107 VAL A O 1
ATOM 791 N N . SER A 1 108 ? -2.687 0.123 7.088 1.00 77.00 108 SER A N 1
ATOM 792 C CA . SER A 1 108 ? -3.217 -1.236 7.264 1.00 77.00 108 SER A CA 1
ATOM 793 C C . SER A 1 108 ? -3.919 -1.501 8.607 1.00 77.00 108 SER A C 1
ATOM 795 O O . SER A 1 108 ? -4.695 -2.452 8.714 1.00 77.00 108 SER A O 1
ATOM 797 N N . THR A 1 109 ? -3.650 -0.677 9.629 1.00 80.75 109 THR A N 1
ATOM 798 C CA . THR A 1 109 ? -4.182 -0.840 10.997 1.00 80.75 109 THR A CA 1
ATOM 799 C C . THR A 1 109 ? -4.956 0.381 11.500 1.00 80.75 109 THR A C 1
ATOM 801 O O . THR A 1 109 ? -5.157 0.523 12.707 1.00 80.75 109 THR A O 1
ATOM 804 N N . MET A 1 110 ? -5.333 1.302 10.613 1.00 81.25 110 MET A N 1
ATOM 805 C CA . MET A 1 110 ? -5.895 2.608 10.969 1.00 81.25 110 MET A CA 1
ATOM 806 C C . MET A 1 110 ? -7.209 2.526 11.758 1.00 81.25 110 MET A C 1
ATOM 808 O O . MET A 1 110 ? -7.494 3.387 12.590 1.00 81.25 110 MET A O 1
ATOM 812 N N . ILE A 1 111 ? -8.038 1.518 11.486 1.00 83.00 111 ILE A N 1
ATOM 813 C CA . ILE A 1 111 ? -9.309 1.331 12.193 1.00 83.00 111 ILE A CA 1
ATOM 814 C C . ILE A 1 111 ? -9.035 0.599 13.501 1.00 83.00 111 ILE A C 1
ATOM 816 O O . ILE A 1 111 ? -9.508 1.017 14.559 1.00 83.00 111 ILE A O 1
ATOM 820 N N . SER A 1 112 ? -8.193 -0.434 13.440 1.00 84.00 112 SER A N 1
ATOM 821 C CA . SER A 1 112 ? -7.766 -1.200 14.612 1.00 84.00 112 SER A CA 1
ATOM 822 C C . SER A 1 112 ? -7.054 -0.350 15.674 1.00 84.00 112 SER A C 1
ATOM 824 O O . SER A 1 112 ? -7.150 -0.647 16.866 1.00 84.00 112 SER A O 1
ATOM 826 N N . SER A 1 113 ? -6.367 0.724 15.276 1.00 81.56 113 SER A N 1
ATOM 827 C CA . SER A 1 113 ? -5.678 1.635 16.194 1.00 81.56 113 SER A CA 1
ATOM 828 C C . SER A 1 113 ? -6.613 2.584 16.947 1.00 81.56 113 SER A C 1
ATOM 830 O O . SER A 1 113 ? -6.228 3.147 17.974 1.00 81.56 113 SER A O 1
ATOM 832 N N . ASN A 1 114 ? -7.868 2.733 16.510 1.00 84.25 114 ASN A N 1
ATOM 833 C CA . ASN A 1 114 ? -8.833 3.630 17.130 1.00 84.25 114 ASN A CA 1
ATOM 834 C C . ASN A 1 114 ? -10.021 2.871 17.733 1.00 84.25 114 ASN A C 1
ATOM 836 O O . ASN A 1 114 ? -11.065 2.703 17.105 1.00 84.25 114 ASN A O 1
ATOM 840 N N . ARG A 1 115 ? -9.916 2.518 19.020 1.00 81.06 115 ARG A N 1
ATOM 841 C CA . ARG A 1 115 ? -11.005 1.855 19.766 1.00 81.06 115 ARG A CA 1
ATOM 842 C C . ARG A 1 115 ? -12.312 2.654 19.779 1.00 81.06 115 ARG A C 1
ATOM 844 O O . ARG A 1 115 ? -13.388 2.072 19.866 1.00 81.06 115 ARG A O 1
ATOM 851 N N . GLY A 1 116 ? -12.234 3.985 19.735 1.00 81.88 116 GLY A N 1
ATOM 852 C CA . GLY A 1 116 ? -13.416 4.845 19.684 1.00 81.88 116 GLY A CA 1
ATOM 853 C C . GLY A 1 116 ? -14.136 4.764 18.338 1.00 81.88 116 GLY A C 1
ATOM 854 O O . GLY A 1 116 ? -15.364 4.789 18.305 1.00 81.88 116 GLY A O 1
ATOM 855 N N . LEU A 1 117 ? -13.382 4.644 17.243 1.00 82.50 117 LEU A N 1
ATOM 856 C CA . LEU A 1 117 ? -13.925 4.416 15.908 1.00 82.50 117 LEU A CA 1
ATOM 857 C C . LEU A 1 117 ? -14.482 2.995 15.785 1.00 82.50 117 LEU A C 1
ATOM 859 O O . LEU A 1 117 ? -15.626 2.854 15.374 1.00 82.50 117 LEU A O 1
ATOM 863 N N . ASP A 1 118 ? -13.739 1.977 16.229 1.00 83.12 118 ASP A N 1
ATOM 864 C CA . ASP A 1 118 ? -14.176 0.571 16.223 1.00 83.12 118 ASP A CA 1
ATOM 865 C C . ASP A 1 118 ? -15.528 0.397 16.941 1.00 83.12 118 ASP A C 1
ATOM 867 O O . ASP A 1 118 ? -16.494 -0.092 16.360 1.00 83.12 118 ASP A O 1
ATOM 871 N N . ARG A 1 119 ? -15.668 0.953 18.155 1.00 83.44 119 ARG A N 1
ATOM 872 C CA . ARG A 1 119 ? -16.938 0.930 18.911 1.00 83.44 119 ARG A CA 1
ATOM 873 C C . ARG A 1 119 ? -18.093 1.632 18.194 1.00 83.44 119 ARG A C 1
ATOM 875 O O . ARG A 1 119 ? -19.234 1.197 18.307 1.00 83.44 119 ARG A O 1
ATOM 882 N N . LYS A 1 120 ? -17.820 2.733 17.485 1.00 84.75 120 LYS A N 1
ATOM 883 C CA . LYS A 1 120 ? -18.839 3.452 16.697 1.00 84.75 120 LYS A CA 1
ATOM 884 C C . LYS A 1 120 ? -19.236 2.684 15.439 1.00 84.75 120 LYS A C 1
ATOM 886 O O . LYS A 1 120 ? -20.371 2.805 14.995 1.00 84.75 120 LYS A O 1
ATOM 891 N N . LEU A 1 121 ? -18.317 1.921 14.853 1.00 85.19 121 LEU A N 1
ATOM 892 C CA . LEU A 1 121 ? -18.607 1.064 13.707 1.00 85.19 121 LEU A CA 1
ATOM 893 C C . LEU A 1 121 ? -19.410 -0.168 14.119 1.00 85.19 121 LEU A C 1
ATOM 895 O O . LEU A 1 121 ? -20.276 -0.595 13.361 1.00 85.19 121 LEU A O 1
ATOM 899 N N . ASP A 1 122 ? -19.179 -0.699 15.320 1.00 84.12 122 ASP A N 1
ATOM 900 C CA . ASP A 1 122 ? -19.948 -1.826 15.856 1.00 84.12 122 ASP A CA 1
ATOM 901 C C . ASP A 1 122 ? -21.415 -1.467 16.151 1.00 84.12 122 ASP A C 1
ATOM 903 O O . ASP A 1 122 ? -22.279 -2.337 16.072 1.00 84.12 122 ASP A O 1
ATOM 907 N N . SER A 1 123 ? -21.731 -0.193 16.409 1.00 84.62 123 SER A N 1
ATOM 908 C CA . SER A 1 123 ? -23.119 0.273 16.544 1.00 84.62 123 SER A CA 1
ATOM 909 C C . SER A 1 123 ? -23.779 0.679 15.219 1.00 84.62 123 SER A C 1
ATOM 911 O O . SER A 1 123 ? -24.967 1.010 15.202 1.00 84.62 123 SER A O 1
ATOM 913 N N . LEU A 1 124 ? -23.042 0.664 14.101 1.00 81.19 124 LEU A N 1
ATOM 914 C CA . LEU A 1 124 ? -23.540 1.113 12.805 1.00 81.19 124 LEU A CA 1
ATOM 915 C C . LEU A 1 124 ? -24.201 -0.046 12.031 1.00 81.19 124 LEU A C 1
ATOM 917 O O . LEU A 1 124 ? -23.513 -0.992 11.637 1.00 81.19 124 LEU A O 1
ATOM 921 N N . PRO A 1 125 ? -25.510 0.029 11.713 1.00 76.62 125 PRO A N 1
ATOM 922 C CA . PRO A 1 125 ? -26.131 -0.947 10.825 1.00 76.62 125 PRO A CA 1
ATOM 923 C C . PRO A 1 125 ? -25.518 -0.834 9.423 1.00 76.62 125 PRO A C 1
ATOM 925 O O . PRO A 1 125 ? -25.317 0.274 8.921 1.00 76.62 125 PRO A O 1
ATOM 928 N N . ALA A 1 126 ? -25.229 -1.978 8.797 1.00 82.38 126 ALA A N 1
ATOM 929 C CA . ALA A 1 126 ? -24.550 -2.066 7.500 1.00 82.38 126 ALA A CA 1
ATOM 930 C C . ALA A 1 126 ? -23.169 -1.369 7.467 1.00 82.38 126 ALA A C 1
ATOM 932 O O . ALA A 1 126 ? -22.834 -0.656 6.517 1.00 82.38 126 ALA A O 1
ATOM 933 N N . LYS A 1 127 ? -22.340 -1.583 8.505 1.00 82.31 127 LYS A N 1
ATOM 934 C CA . LYS A 1 127 ? -20.992 -0.988 8.612 1.00 82.31 127 LYS A CA 1
ATOM 935 C C . LYS A 1 127 ? -20.102 -1.221 7.387 1.00 82.31 127 LYS A C 1
ATOM 937 O O . LYS A 1 127 ? -19.313 -0.347 7.031 1.00 82.31 127 LYS A O 1
ATOM 942 N N . THR A 1 128 ? -20.246 -2.362 6.712 1.00 79.19 128 THR A N 1
ATOM 943 C CA . THR A 1 128 ? -19.459 -2.686 5.518 1.00 79.19 128 THR A CA 1
ATOM 944 C C . THR A 1 128 ? -19.726 -1.703 4.382 1.00 79.19 128 THR A C 1
ATOM 946 O O . THR A 1 128 ? -18.801 -1.048 3.913 1.00 79.19 128 THR A O 1
ATOM 949 N N . GLU A 1 129 ? -20.987 -1.527 3.997 1.00 78.69 129 GLU A N 1
ATOM 950 C CA . GLU A 1 129 ? -21.383 -0.634 2.902 1.00 78.69 129 GLU A CA 1
ATOM 951 C C . GLU A 1 129 ? -21.153 0.838 3.251 1.00 78.69 129 GLU A C 1
ATOM 953 O O . GLU A 1 129 ? -20.678 1.619 2.430 1.00 78.69 129 GLU A O 1
ATOM 958 N N . ARG A 1 130 ? -21.465 1.221 4.494 1.00 77.12 130 ARG A N 1
ATOM 959 C CA . ARG A 1 130 ? -21.454 2.628 4.913 1.00 77.12 130 ARG A CA 1
ATOM 960 C C . ARG A 1 130 ? -20.073 3.162 5.267 1.00 77.12 130 ARG A C 1
ATOM 962 O O . ARG A 1 130 ? -19.890 4.377 5.260 1.00 77.12 130 ARG A O 1
ATOM 969 N N . PHE A 1 131 ? -19.124 2.290 5.604 1.00 83.19 131 PHE A N 1
ATOM 970 C CA . PHE A 1 131 ? -17.792 2.705 6.039 1.00 83.19 131 PHE A CA 1
ATOM 971 C C . PHE A 1 131 ? -16.659 1.956 5.338 1.00 83.19 131 PHE A C 1
ATOM 973 O O . PHE A 1 131 ? -15.775 2.601 4.782 1.00 83.19 131 PHE A O 1
ATOM 980 N N . PHE A 1 132 ? -16.673 0.622 5.316 1.00 84.56 132 PHE A N 1
ATOM 981 C CA . PHE A 1 132 ? -15.547 -0.146 4.766 1.00 84.56 132 PHE A CA 1
ATOM 982 C C . PHE A 1 132 ? -15.420 -0.048 3.243 1.00 84.56 132 PHE A C 1
ATOM 984 O O . PHE A 1 132 ? -14.304 -0.021 2.726 1.00 84.56 132 PHE A O 1
ATOM 991 N N . VAL A 1 133 ? -16.528 0.080 2.513 1.00 81.06 133 VAL A N 1
ATOM 992 C CA . VAL A 1 133 ? -16.479 0.348 1.071 1.00 81.06 133 VAL A CA 1
ATOM 993 C C . VAL A 1 133 ? -15.877 1.726 0.761 1.00 81.06 133 VAL A C 1
ATOM 995 O O . VAL A 1 133 ? -14.864 1.766 0.062 1.00 81.06 133 VAL A O 1
ATOM 998 N N . PRO A 1 134 ? -16.394 2.857 1.287 1.00 80.81 134 PRO A N 1
ATOM 999 C CA . PRO A 1 134 ? -15.777 4.161 1.038 1.00 80.81 134 PRO A CA 1
ATOM 1000 C C . PRO A 1 134 ? -14.347 4.250 1.590 1.00 80.81 134 PRO A C 1
ATOM 1002 O O . PRO A 1 134 ? -13.509 4.919 0.991 1.00 80.81 134 PRO A O 1
ATOM 1005 N N . PHE A 1 135 ? -14.036 3.544 2.681 1.00 83.44 135 PHE A N 1
ATOM 1006 C CA . PHE A 1 135 ? -12.668 3.394 3.177 1.00 83.44 135 PHE A CA 1
ATOM 1007 C C . PHE A 1 135 ? -11.756 2.690 2.163 1.00 83.44 135 PHE A C 1
ATOM 1009 O O . PHE A 1 135 ? -10.706 3.229 1.824 1.00 83.44 135 PHE A O 1
ATOM 1016 N N . GLY A 1 136 ? -12.165 1.535 1.631 1.00 85.06 136 GLY A N 1
ATOM 1017 C CA . GLY A 1 136 ? -11.410 0.824 0.597 1.00 85.06 136 GLY A CA 1
ATOM 1018 C C . GLY A 1 136 ? -11.204 1.688 -0.647 1.00 85.06 136 GLY A C 1
ATOM 1019 O O . GLY A 1 136 ? -10.110 1.751 -1.188 1.00 85.06 136 GLY A O 1
ATOM 1020 N N . VAL A 1 137 ? -12.217 2.455 -1.044 1.00 82.38 137 VAL A N 1
ATOM 1021 C CA . VAL A 1 137 ? -12.125 3.396 -2.168 1.00 82.38 137 VAL A CA 1
ATOM 1022 C C . VAL A 1 137 ? -11.085 4.501 -1.884 1.00 82.38 137 VAL A C 1
ATOM 1024 O O . VAL A 1 137 ? -10.313 4.850 -2.773 1.00 82.38 137 VAL A O 1
ATOM 1027 N N . VAL A 1 138 ? -10.964 4.992 -0.640 1.00 82.25 138 VAL A N 1
ATOM 1028 C CA . VAL A 1 138 ? -9.895 5.944 -0.247 1.00 82.25 138 VAL A CA 1
ATOM 1029 C C . VAL A 1 138 ? -8.516 5.295 -0.330 1.00 82.25 138 VAL A C 1
ATOM 1031 O O . VAL A 1 138 ? -7.584 5.912 -0.847 1.00 82.25 138 VAL A O 1
ATOM 1034 N N . LEU A 1 139 ? -8.386 4.053 0.142 1.00 85.44 139 LEU A N 1
ATOM 1035 C CA . LEU A 1 139 ? -7.134 3.301 0.055 1.00 85.44 139 LEU A CA 1
ATOM 1036 C C . LEU A 1 139 ? -6.709 3.044 -1.387 1.00 85.44 139 LEU A C 1
ATOM 1038 O O . LEU A 1 139 ? -5.530 3.164 -1.701 1.00 85.44 139 LEU A O 1
ATOM 1042 N N . PHE A 1 140 ? -7.663 2.735 -2.261 1.00 86.62 140 PHE A N 1
ATOM 1043 C CA . PHE A 1 140 ? -7.409 2.507 -3.678 1.00 86.62 140 PHE A CA 1
ATOM 1044 C C . PHE A 1 140 ? -6.749 3.730 -4.318 1.00 86.62 140 PHE A C 1
ATOM 1046 O O . PHE A 1 140 ? -5.682 3.619 -4.916 1.00 86.62 140 PHE A O 1
ATOM 1053 N N . CYS A 1 141 ? -7.318 4.918 -4.100 1.00 83.19 141 CYS A N 1
ATOM 1054 C CA . CYS A 1 141 ? -6.724 6.168 -4.573 1.00 83.19 141 CYS A CA 1
ATOM 1055 C C . CYS A 1 141 ? -5.359 6.447 -3.961 1.00 83.19 141 CYS A C 1
ATOM 1057 O O . CYS A 1 141 ? -4.455 6.903 -4.656 1.00 83.19 141 CYS A O 1
ATOM 1059 N N . PHE A 1 142 ? -5.201 6.185 -2.664 1.00 83.25 142 PHE A N 1
ATOM 1060 C CA . PHE A 1 142 ? -3.918 6.354 -1.996 1.00 83.25 142 PHE A CA 1
ATOM 1061 C C . PHE A 1 142 ? -2.832 5.475 -2.635 1.00 83.25 142 PHE A C 1
ATOM 1063 O O . PHE A 1 142 ? -1.752 5.979 -2.948 1.00 83.25 142 PHE A O 1
ATOM 1070 N N . TYR A 1 143 ? -3.121 4.193 -2.879 1.00 87.62 143 TYR A N 1
ATOM 1071 C CA . TYR A 1 143 ? -2.180 3.281 -3.526 1.00 87.62 143 TYR A CA 1
ATOM 1072 C C . TYR A 1 143 ? -1.907 3.663 -4.981 1.00 87.62 143 TYR A C 1
ATOM 1074 O O . TYR A 1 143 ? -0.742 3.684 -5.364 1.00 87.62 143 TYR A O 1
ATOM 1082 N N . LEU A 1 144 ? -2.924 4.065 -5.753 1.00 85.94 144 LEU A N 1
ATOM 1083 C CA . LEU A 1 144 ? -2.731 4.578 -7.115 1.00 85.94 144 LEU A CA 1
ATOM 1084 C C . LEU A 1 144 ? -1.772 5.772 -7.152 1.00 85.94 144 LEU A C 1
ATOM 1086 O O . LEU A 1 144 ? -0.836 5.787 -7.947 1.00 85.94 144 LEU A O 1
ATOM 1090 N N . VAL A 1 145 ? -1.955 6.749 -6.259 1.00 84.44 145 VAL A N 1
ATOM 1091 C CA . VAL A 1 145 ? -1.046 7.901 -6.147 1.00 84.44 145 VAL A CA 1
ATOM 1092 C C . VAL A 1 145 ? 0.373 7.444 -5.817 1.00 84.44 145 VAL A C 1
ATOM 1094 O O . VAL A 1 145 ? 1.324 7.876 -6.467 1.00 84.44 145 VAL A O 1
ATOM 1097 N N . CYS A 1 146 ? 0.536 6.557 -4.835 1.00 85.25 146 CYS A N 1
ATOM 1098 C CA . CYS A 1 146 ? 1.861 6.090 -4.430 1.00 85.25 146 CYS A CA 1
ATOM 1099 C C . CYS A 1 146 ? 2.564 5.295 -5.540 1.00 85.25 146 CYS A C 1
ATOM 1101 O O . CYS A 1 146 ? 3.752 5.507 -5.781 1.00 85.25 146 CYS A O 1
ATOM 1103 N N . PHE A 1 147 ? 1.848 4.414 -6.241 1.00 88.12 147 PHE A N 1
ATOM 1104 C CA . PHE A 1 147 ? 2.397 3.642 -7.355 1.00 88.12 147 PHE A CA 1
ATOM 1105 C C . PHE A 1 147 ? 2.703 4.529 -8.561 1.00 88.12 147 PHE A C 1
ATOM 1107 O O . PHE A 1 147 ? 3.778 4.398 -9.138 1.00 88.12 147 PHE A O 1
ATOM 1114 N N . GLY A 1 148 ? 1.844 5.496 -8.890 1.00 84.50 148 GLY A N 1
ATOM 1115 C CA . GLY A 1 148 ? 2.112 6.473 -9.947 1.00 84.50 148 GLY A CA 1
ATOM 1116 C C . GLY A 1 148 ? 3.371 7.303 -9.674 1.00 84.50 148 GLY A C 1
ATOM 1117 O O . GLY A 1 148 ? 4.213 7.466 -10.562 1.00 84.50 148 GLY A O 1
ATOM 1118 N N . LEU A 1 149 ? 3.556 7.766 -8.431 1.00 85.31 149 LEU A N 1
ATOM 1119 C CA . LEU A 1 149 ? 4.782 8.451 -8.002 1.00 85.31 149 LEU A CA 1
ATOM 1120 C C . LEU A 1 149 ? 6.012 7.543 -8.120 1.00 85.31 149 LEU A C 1
ATOM 1122 O O . LEU A 1 149 ? 7.050 7.976 -8.621 1.00 85.31 149 LEU A O 1
ATOM 1126 N N . PHE A 1 150 ? 5.893 6.285 -7.696 1.00 87.50 150 PHE A N 1
ATOM 1127 C CA . PHE A 1 150 ? 6.973 5.306 -7.783 1.00 87.50 150 PHE A CA 1
ATOM 1128 C C . PHE A 1 150 ? 7.383 5.013 -9.229 1.00 87.50 150 PHE A C 1
ATOM 1130 O O . PHE A 1 150 ? 8.564 5.098 -9.554 1.00 87.50 150 PHE A O 1
ATOM 1137 N N . LEU A 1 151 ? 6.425 4.720 -10.111 1.00 87.00 151 LEU A N 1
ATOM 1138 C CA . LEU A 1 151 ? 6.685 4.438 -11.525 1.00 87.00 151 LEU A CA 1
ATOM 1139 C C . LEU A 1 151 ? 7.294 5.648 -12.236 1.00 87.00 151 LEU A C 1
ATOM 1141 O O . LEU A 1 151 ? 8.230 5.507 -13.024 1.00 87.00 151 LEU A O 1
ATOM 1145 N N . THR A 1 152 ? 6.824 6.849 -11.897 1.00 84.19 152 THR A N 1
ATOM 1146 C CA . THR A 1 152 ? 7.413 8.099 -12.384 1.00 84.19 152 THR A CA 1
ATOM 1147 C C . THR A 1 152 ? 8.874 8.224 -11.951 1.00 84.19 152 THR A C 1
ATOM 1149 O O . THR A 1 152 ? 9.747 8.471 -12.784 1.00 84.19 152 THR A O 1
ATOM 1152 N N . ALA A 1 153 ? 9.167 8.004 -10.666 1.00 84.88 153 ALA A N 1
ATOM 1153 C CA . ALA A 1 153 ? 10.534 8.027 -10.154 1.00 84.88 153 ALA A CA 1
ATOM 1154 C C . ALA A 1 153 ? 11.414 6.952 -10.813 1.00 84.88 153 ALA A C 1
ATOM 1156 O O . ALA A 1 153 ? 12.552 7.237 -11.179 1.00 84.88 153 ALA A O 1
ATOM 1157 N N . PHE A 1 154 ? 10.878 5.750 -11.034 1.00 84.69 154 PHE A N 1
ATOM 1158 C CA . PHE A 1 154 ? 11.581 4.639 -11.679 1.00 84.69 154 PHE A CA 1
ATOM 1159 C C . PHE A 1 154 ? 11.980 4.983 -13.121 1.00 84.69 154 PHE A C 1
ATOM 1161 O O . PHE A 1 154 ? 13.137 4.812 -13.499 1.00 84.69 154 PHE A O 1
ATOM 1168 N N . GLY A 1 155 ? 11.062 5.561 -13.905 1.00 82.56 155 GLY A N 1
ATOM 1169 C CA . GLY A 1 155 ? 11.344 6.009 -15.275 1.00 82.56 155 GLY A CA 1
ATOM 1170 C C . GLY A 1 155 ? 12.351 7.167 -15.359 1.00 82.56 155 GLY A C 1
ATOM 1171 O O . GLY A 1 155 ? 13.194 7.216 -16.267 1.00 82.56 155 GLY A O 1
ATOM 1172 N N . ILE A 1 156 ? 12.308 8.100 -14.399 1.00 81.25 156 ILE A N 1
ATOM 1173 C CA . ILE A 1 156 ? 13.307 9.177 -14.278 1.00 81.25 156 ILE A CA 1
ATOM 1174 C C . ILE A 1 156 ? 14.684 8.590 -13.951 1.00 81.25 156 ILE A C 1
ATOM 1176 O O . ILE A 1 156 ? 15.669 8.997 -14.566 1.00 81.25 156 ILE A O 1
ATOM 1180 N N . GLY A 1 157 ? 14.733 7.596 -13.059 1.00 78.38 157 GLY A N 1
ATOM 1181 C CA . GLY A 1 157 ? 15.941 6.879 -12.644 1.00 78.38 157 GLY A CA 1
ATOM 1182 C C . GLY A 1 157 ? 16.649 6.088 -13.745 1.00 78.38 157 GLY A C 1
ATOM 1183 O O . GLY A 1 157 ? 17.743 5.597 -13.501 1.00 78.38 157 GLY A O 1
ATOM 1184 N N . GLY A 1 158 ? 16.046 6.000 -14.937 1.00 74.12 158 GLY A N 1
ATOM 1185 C CA . GLY A 1 158 ? 16.561 5.252 -16.087 1.00 74.12 158 GLY A CA 1
ATOM 1186 C C . GLY A 1 158 ? 15.892 3.886 -16.273 1.00 74.12 158 GLY A C 1
ATOM 1187 O O . GLY A 1 158 ? 15.935 3.328 -17.366 1.00 74.12 158 GLY A O 1
ATOM 1188 N N . GLY A 1 159 ? 15.141 3.422 -15.269 1.00 73.56 159 GLY A N 1
ATOM 1189 C CA . GLY A 1 159 ? 14.411 2.165 -15.320 1.00 73.56 159 GLY A CA 1
ATOM 1190 C C . GLY A 1 159 ? 13.414 2.109 -16.480 1.00 73.56 159 GLY A C 1
ATOM 1191 O O . GLY A 1 159 ? 12.569 2.990 -16.661 1.00 73.56 159 GLY A O 1
ATOM 1192 N N . THR A 1 160 ? 13.474 1.030 -17.260 1.00 72.88 160 THR A N 1
ATOM 1193 C CA . THR A 1 160 ? 12.488 0.778 -18.316 1.00 72.88 160 THR A CA 1
ATOM 1194 C C . THR A 1 160 ? 11.211 0.233 -17.684 1.00 72.88 160 THR A C 1
ATOM 1196 O O . THR A 1 160 ? 11.173 -0.892 -17.187 1.00 72.88 160 THR A O 1
ATOM 1199 N N . THR A 1 161 ? 10.151 1.042 -17.682 1.00 71.50 161 THR A N 1
ATOM 1200 C CA . THR A 1 161 ? 8.845 0.613 -17.166 1.00 71.50 161 THR A CA 1
ATOM 1201 C C . THR A 1 161 ? 8.145 -0.225 -18.228 1.00 71.50 161 THR A C 1
ATOM 1203 O O . THR A 1 161 ? 7.613 0.305 -19.201 1.00 71.50 161 THR A O 1
ATOM 1206 N N . ALA A 1 162 ? 8.157 -1.546 -18.058 1.00 78.38 162 ALA A N 1
ATOM 1207 C CA . ALA A 1 162 ? 7.399 -2.437 -18.926 1.00 78.38 162 ALA A CA 1
ATOM 1208 C C . ALA A 1 162 ? 5.889 -2.176 -18.781 1.00 78.38 162 ALA A C 1
ATOM 1210 O O . ALA A 1 162 ? 5.396 -1.957 -17.672 1.00 78.38 162 ALA A O 1
ATOM 1211 N N . VAL A 1 163 ? 5.144 -2.268 -19.889 1.00 79.62 163 VAL A N 1
ATOM 1212 C CA . VAL A 1 163 ? 3.684 -2.036 -19.937 1.00 79.62 163 VAL A CA 1
ATOM 1213 C C . VAL A 1 163 ? 2.934 -2.865 -18.888 1.00 79.62 163 VAL A C 1
ATOM 1215 O O . VAL A 1 163 ? 1.976 -2.388 -18.286 1.00 79.62 163 VAL A O 1
ATOM 1218 N N . ARG A 1 164 ? 3.419 -4.075 -18.586 1.00 81.12 164 ARG A N 1
ATOM 1219 C CA . ARG A 1 164 ? 2.856 -4.938 -17.539 1.00 81.12 164 ARG A CA 1
ATOM 1220 C C . ARG A 1 164 ? 2.785 -4.279 -16.161 1.00 81.12 164 ARG A C 1
ATOM 1222 O O . ARG A 1 164 ? 1.826 -4.524 -15.446 1.00 81.12 164 ARG A O 1
ATOM 1229 N N . TYR A 1 165 ? 3.741 -3.422 -15.795 1.00 83.31 165 TYR A N 1
ATOM 1230 C CA . TYR A 1 165 ? 3.729 -2.738 -14.497 1.00 83.31 165 TYR A CA 1
ATOM 1231 C C . TYR A 1 165 ? 2.764 -1.546 -14.473 1.00 83.31 165 TYR A C 1
ATOM 1233 O O . TYR A 1 165 ? 2.225 -1.234 -13.416 1.00 83.31 165 TYR A O 1
ATOM 1241 N N . LEU A 1 166 ? 2.472 -0.944 -15.633 1.00 84.12 166 LEU A N 1
ATOM 1242 C CA . LEU A 1 166 ? 1.390 0.040 -15.767 1.00 84.12 166 LEU A CA 1
ATOM 1243 C C . LEU A 1 166 ? 0.016 -0.618 -15.583 1.00 84.12 166 LEU A C 1
ATOM 1245 O O . LEU A 1 166 ? -0.874 -0.013 -15.004 1.00 84.12 166 LEU A O 1
ATOM 1249 N N . ILE A 1 167 ? -0.142 -1.864 -16.038 1.00 84.31 167 ILE A N 1
ATOM 1250 C CA . ILE A 1 167 ? -1.371 -2.651 -15.846 1.00 84.31 167 ILE A CA 1
ATOM 1251 C C . ILE A 1 167 ? -1.449 -3.211 -14.418 1.00 84.31 167 ILE A C 1
ATOM 1253 O O . ILE A 1 167 ? -2.521 -3.226 -13.819 1.00 84.31 167 ILE A O 1
ATOM 1257 N N . ALA A 1 168 ? -0.325 -3.653 -13.849 1.00 85.94 168 ALA A N 1
ATOM 1258 C CA . ALA A 1 168 ? -0.281 -4.221 -12.505 1.00 85.94 168 ALA A CA 1
ATOM 1259 C C . ALA A 1 168 ? -0.539 -3.176 -11.412 1.00 85.94 168 ALA A C 1
ATOM 1261 O O . ALA A 1 168 ? -1.145 -3.509 -10.403 1.00 85.94 168 ALA A O 1
ATOM 1262 N N . ALA A 1 169 ? -0.137 -1.915 -11.600 1.00 88.06 169 ALA A N 1
ATOM 1263 C CA . ALA A 1 169 ? -0.341 -0.857 -10.608 1.00 88.06 169 ALA A CA 1
ATOM 1264 C C . ALA A 1 169 ? -1.813 -0.686 -10.161 1.00 88.06 169 ALA A C 1
ATOM 1266 O O . ALA A 1 169 ? -2.066 -0.757 -8.954 1.00 88.06 169 ALA A O 1
ATOM 1267 N N . PRO A 1 170 ? -2.807 -0.518 -11.058 1.00 86.62 170 PRO A N 1
ATOM 1268 C CA . PRO A 1 170 ? -4.207 -0.442 -10.645 1.00 86.62 170 PRO A CA 1
ATOM 1269 C C . PRO A 1 170 ? -4.730 -1.757 -10.048 1.00 86.62 170 PRO A C 1
ATOM 1271 O O . PRO A 1 170 ? -5.587 -1.712 -9.166 1.00 86.62 170 PRO A O 1
ATOM 1274 N N . ILE A 1 171 ? -4.205 -2.916 -10.462 1.00 87.00 171 ILE A N 1
ATOM 1275 C CA . ILE A 1 171 ? -4.574 -4.224 -9.891 1.00 87.00 171 ILE A CA 1
ATOM 1276 C C . ILE A 1 171 ? -4.079 -4.328 -8.442 1.00 87.00 171 ILE A C 1
ATOM 1278 O O . ILE A 1 171 ? -4.888 -4.496 -7.531 1.00 87.00 171 ILE A O 1
ATOM 1282 N N . PHE A 1 172 ? -2.788 -4.082 -8.211 1.00 89.56 172 PHE A N 1
ATOM 1283 C CA . PHE A 1 172 ? -2.180 -4.065 -6.880 1.00 89.56 172 PHE A CA 1
ATOM 1284 C C . PHE A 1 172 ? -2.843 -3.030 -5.968 1.00 89.56 172 PHE A C 1
ATOM 1286 O O . PHE A 1 172 ? -2.990 -3.249 -4.765 1.00 89.56 172 PHE A O 1
ATOM 1293 N N . ALA A 1 173 ? -3.270 -1.887 -6.517 1.00 89.81 173 ALA A N 1
ATOM 1294 C CA . ALA A 1 173 ? -3.978 -0.873 -5.746 1.00 89.81 173 ALA A CA 1
ATOM 1295 C C . ALA A 1 173 ? -5.363 -1.377 -5.318 1.00 89.81 173 ALA A C 1
ATOM 1297 O O . ALA A 1 173 ? -5.779 -1.142 -4.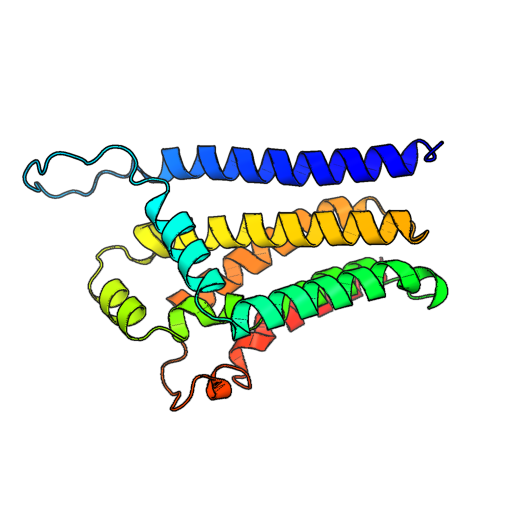179 1.00 89.81 173 ALA A O 1
ATOM 1298 N N . ALA A 1 174 ? -6.072 -2.079 -6.209 1.00 87.00 174 ALA A N 1
ATOM 1299 C CA . ALA A 1 174 ? -7.370 -2.682 -5.921 1.00 87.00 174 ALA A CA 1
ATOM 1300 C C . ALA A 1 174 ? -7.252 -3.790 -4.869 1.00 87.00 174 ALA A C 1
ATOM 1302 O O . ALA A 1 174 ? -8.032 -3.806 -3.917 1.00 87.00 174 ALA A O 1
ATOM 1303 N N . GLU A 1 175 ? -6.252 -4.660 -4.984 1.00 88.94 175 GLU A N 1
ATOM 1304 C CA . GLU A 1 175 ? -5.964 -5.717 -4.010 1.00 88.94 175 GLU A CA 1
ATOM 1305 C C . GLU A 1 175 ? -5.554 -5.141 -2.658 1.00 88.94 175 GLU A C 1
ATOM 1307 O O . GLU A 1 175 ? -6.100 -5.538 -1.628 1.00 88.94 175 GLU A O 1
ATOM 1312 N N . GLY A 1 176 ? -4.676 -4.135 -2.647 1.00 88.88 176 GLY A N 1
ATOM 1313 C CA . GLY A 1 176 ? -4.275 -3.426 -1.435 1.00 88.88 176 GLY A CA 1
ATOM 1314 C C . GLY A 1 176 ? -5.454 -2.799 -0.701 1.00 88.88 176 GLY A C 1
ATOM 1315 O O . GLY A 1 176 ? -5.602 -2.958 0.516 1.00 88.88 176 GLY A O 1
ATOM 1316 N N . ALA A 1 177 ? -6.336 -2.136 -1.444 1.00 89.25 177 ALA A N 1
ATOM 1317 C CA . ALA A 1 177 ? -7.558 -1.546 -0.920 1.00 89.25 177 ALA A CA 1
ATOM 1318 C C . ALA A 1 177 ? -8.544 -2.594 -0.392 1.00 89.25 177 ALA A C 1
ATOM 1320 O O . ALA A 1 177 ? -9.059 -2.463 0.724 1.00 89.25 177 ALA A O 1
ATOM 1321 N N . PHE A 1 178 ? -8.803 -3.628 -1.192 1.00 87.75 178 PHE A N 1
ATOM 1322 C CA . PHE A 1 178 ? -9.744 -4.688 -0.866 1.00 87.75 178 PHE A CA 1
ATOM 1323 C C . PHE A 1 178 ? -9.280 -5.468 0.359 1.00 87.75 178 PHE A C 1
ATOM 1325 O O . PHE A 1 178 ? -10.023 -5.565 1.334 1.00 87.75 178 PHE A O 1
ATOM 1332 N N . LEU A 1 179 ? -8.045 -5.969 0.347 1.00 88.94 179 LEU A N 1
ATOM 1333 C CA . LEU A 1 179 ? -7.518 -6.823 1.401 1.00 88.94 179 LEU A CA 1
ATOM 1334 C C . LEU A 1 179 ? -7.380 -6.055 2.715 1.00 88.94 179 LEU A C 1
ATOM 1336 O O . LEU A 1 179 ? -7.784 -6.561 3.759 1.00 88.94 179 LEU A O 1
ATOM 1340 N N . THR A 1 180 ? -6.902 -4.808 2.680 1.00 90.06 180 THR A N 1
ATOM 1341 C CA . THR A 1 180 ? -6.823 -3.975 3.888 1.00 90.06 180 THR A CA 1
ATOM 1342 C C . THR A 1 180 ? -8.205 -3.708 4.476 1.00 90.06 180 THR A C 1
ATOM 1344 O O . THR A 1 180 ? -8.417 -3.919 5.672 1.00 90.06 180 THR A O 1
ATOM 1347 N N . SER A 1 181 ? -9.165 -3.288 3.646 1.00 89.25 181 SER A N 1
ATOM 1348 C CA . SER A 1 181 ? -10.529 -3.006 4.101 1.00 89.25 181 SER A CA 1
ATOM 1349 C C . SER A 1 181 ? -11.233 -4.265 4.618 1.00 89.25 181 SER A C 1
ATOM 1351 O O . SER A 1 181 ? -11.851 -4.246 5.685 1.00 89.25 181 SER A O 1
ATOM 1353 N N . PHE A 1 182 ? -11.079 -5.391 3.918 1.00 87.88 182 PHE A N 1
ATOM 1354 C CA . PHE A 1 182 ? -11.624 -6.684 4.318 1.00 87.88 182 PHE A CA 1
ATOM 1355 C C . PHE A 1 182 ? -11.050 -7.155 5.653 1.00 87.88 182 PHE A C 1
ATOM 1357 O O . PHE A 1 182 ? -11.803 -7.519 6.560 1.00 87.88 182 PHE A O 1
ATOM 1364 N N . LEU A 1 183 ? -9.725 -7.117 5.795 1.00 89.62 183 LEU A N 1
ATOM 1365 C CA . LEU A 1 183 ? -9.050 -7.528 7.014 1.00 89.62 183 LEU A CA 1
ATOM 1366 C C . LEU A 1 183 ? -9.436 -6.626 8.197 1.00 89.62 183 LEU A C 1
ATOM 1368 O O . LEU A 1 183 ? -9.639 -7.143 9.292 1.00 89.62 183 LEU A O 1
ATOM 1372 N N . GLU A 1 184 ? -9.589 -5.311 7.997 1.00 89.81 184 GLU A N 1
ATOM 1373 C CA . GLU A 1 184 ? -10.029 -4.401 9.066 1.00 89.81 184 GLU A CA 1
ATOM 1374 C C . GLU A 1 184 ? -11.500 -4.621 9.446 1.00 89.81 184 GLU A C 1
ATOM 1376 O O . GLU A 1 184 ? -11.866 -4.466 10.608 1.00 89.81 184 GLU A O 1
ATOM 1381 N N . ASN A 1 185 ? -12.349 -5.026 8.498 1.00 89.38 185 ASN A N 1
ATOM 1382 C CA . ASN A 1 185 ? -13.753 -5.325 8.776 1.00 89.38 185 ASN A CA 1
ATOM 1383 C C . ASN A 1 185 ? -13.931 -6.666 9.498 1.00 89.38 185 ASN A C 1
ATOM 1385 O O . ASN A 1 185 ? -14.707 -6.772 10.450 1.00 89.38 185 ASN A O 1
ATOM 1389 N N . ARG A 1 186 ? -13.246 -7.713 9.020 1.00 87.25 186 ARG A N 1
ATOM 1390 C CA . ARG A 1 186 ? -13.483 -9.093 9.462 1.00 87.25 186 ARG A CA 1
ATOM 1391 C C . ARG A 1 186 ? -12.579 -9.527 10.611 1.00 87.25 186 ARG A C 1
ATOM 1393 O O . ARG A 1 186 ? -13.038 -10.303 11.452 1.00 87.25 186 ARG A O 1
ATOM 1400 N N . TYR A 1 187 ? -11.346 -9.023 10.648 1.00 87.44 187 TYR A N 1
ATOM 1401 C CA . TYR A 1 187 ? -10.298 -9.404 11.598 1.00 87.44 187 TYR A CA 1
ATOM 1402 C C . TYR A 1 187 ? -9.589 -8.174 12.214 1.00 87.44 187 TYR A C 1
ATOM 1404 O O . TYR A 1 187 ? -8.360 -8.055 12.132 1.00 87.44 187 TYR A O 1
ATOM 1412 N N . PRO A 1 188 ? -10.327 -7.236 12.845 1.00 87.56 188 PRO A N 1
ATOM 1413 C CA . PRO A 1 188 ? -9.717 -6.089 13.517 1.00 87.56 188 PRO A CA 1
ATOM 1414 C C . PRO A 1 188 ? -8.789 -6.538 14.659 1.00 87.56 188 PRO A C 1
ATOM 1416 O O . PRO A 1 188 ? -9.085 -7.481 15.398 1.00 87.56 188 PRO A O 1
ATOM 1419 N N . ILE A 1 189 ? -7.658 -5.851 14.827 1.00 87.00 189 ILE A N 1
ATOM 1420 C CA . ILE A 1 189 ? -6.691 -6.132 15.893 1.00 87.00 189 ILE A CA 1
ATOM 1421 C C . ILE A 1 189 ? -7.211 -5.486 17.182 1.00 87.00 189 ILE A C 1
ATOM 1423 O O . ILE A 1 189 ? -7.121 -4.274 17.358 1.00 87.00 189 ILE A O 1
ATOM 1427 N N . LYS A 1 190 ? -7.750 -6.299 18.098 1.00 83.94 190 LYS A N 1
ATOM 1428 C CA . LYS A 1 190 ? -8.333 -5.818 19.369 1.00 83.94 190 LYS A CA 1
ATOM 1429 C C . LYS A 1 190 ? -7.393 -5.946 20.576 1.00 83.94 190 LYS A C 1
ATOM 1431 O O . LYS A 1 190 ? -7.507 -5.183 21.534 1.00 83.94 190 LYS A O 1
ATOM 1436 N N . ASN A 1 191 ? -6.434 -6.871 20.517 1.00 82.31 191 ASN A N 1
ATOM 1437 C CA . ASN A 1 191 ? -5.590 -7.266 21.651 1.00 82.31 191 ASN A CA 1
ATOM 1438 C C . ASN A 1 191 ? -4.237 -6.533 21.670 1.00 82.31 191 ASN A C 1
ATOM 1440 O O . ASN A 1 191 ? -3.190 -7.167 21.590 1.00 82.31 191 ASN A O 1
ATOM 1444 N N . TRP A 1 192 ? -4.248 -5.204 21.768 1.00 85.25 192 TRP A N 1
ATOM 1445 C CA . TRP A 1 192 ? -3.031 -4.388 21.884 1.00 85.25 192 TRP A CA 1
ATOM 1446 C C . TRP A 1 192 ? -3.104 -3.473 23.111 1.00 85.25 192 TRP A C 1
ATOM 1448 O O . TRP A 1 192 ? -4.179 -2.958 23.432 1.00 85.25 192 TRP A O 1
ATOM 1458 N N . LYS A 1 193 ? -1.984 -3.288 23.822 1.00 81.62 193 LYS A N 1
ATOM 1459 C CA . LYS A 1 193 ? -1.892 -2.413 25.006 1.00 81.62 193 LYS A CA 1
ATOM 1460 C C . LYS A 1 193 ? -1.311 -1.052 24.639 1.00 81.62 193 LYS A C 1
ATOM 1462 O O . LYS A 1 193 ? -1.762 -0.040 25.167 1.00 81.62 193 LYS A O 1
ATOM 1467 N N . THR A 1 194 ? -0.358 -1.034 23.712 1.00 80.62 194 THR A N 1
ATOM 1468 C CA . THR A 1 194 ? 0.267 0.180 23.182 1.00 80.62 194 THR A CA 1
ATOM 1469 C C . THR A 1 194 ? 0.106 0.258 21.666 1.00 80.62 194 THR A C 1
ATOM 1471 O O . THR A 1 194 ? -0.054 -0.765 21.001 1.00 80.62 194 THR A O 1
ATOM 1474 N N . GLU A 1 195 ? 0.159 1.466 21.090 1.00 73.69 195 GLU A N 1
ATOM 1475 C CA . GLU A 1 195 ? 0.112 1.624 19.625 1.00 73.69 195 GLU A CA 1
ATOM 1476 C C . GLU A 1 195 ? 1.302 0.932 18.928 1.00 73.69 195 GLU A C 1
ATOM 1478 O O . GLU A 1 195 ? 1.200 0.540 17.767 1.00 73.69 195 GLU A O 1
ATOM 1483 N N . ALA A 1 196 ? 2.416 0.721 19.639 1.00 75.25 196 ALA A N 1
ATOM 1484 C CA . ALA A 1 196 ? 3.570 0.000 19.113 1.00 75.25 196 ALA A CA 1
ATOM 1485 C C . ALA A 1 196 ? 3.261 -1.486 18.845 1.00 75.25 196 ALA A C 1
ATOM 1487 O O . ALA A 1 196 ? 3.802 -2.042 17.888 1.00 75.25 196 ALA A O 1
ATOM 1488 N N . ASP A 1 197 ? 2.344 -2.102 19.600 1.00 80.62 197 ASP A N 1
ATOM 1489 C CA . ASP A 1 197 ? 1.934 -3.510 19.432 1.00 80.62 197 ASP A CA 1
ATOM 1490 C C . ASP A 1 197 ? 1.115 -3.747 18.141 1.00 80.62 197 ASP A C 1
ATOM 1492 O O . ASP A 1 197 ? 0.903 -4.892 17.738 1.00 80.62 197 ASP A O 1
ATOM 1496 N N . LEU A 1 198 ? 0.611 -2.675 17.509 1.00 79.81 198 LEU A N 1
ATOM 1497 C CA . LEU A 1 198 ? -0.103 -2.722 16.219 1.00 79.81 198 LEU A CA 1
ATOM 1498 C C . LEU A 1 198 ? 0.851 -2.772 15.028 1.00 79.81 198 LEU A C 1
ATOM 1500 O O . LEU A 1 198 ? 0.610 -3.498 14.061 1.00 79.81 198 LEU A O 1
ATOM 1504 N N . THR A 1 199 ? 1.986 -2.068 15.124 1.00 74.81 199 THR A N 1
ATOM 1505 C CA . THR A 1 199 ? 3.188 -2.482 14.379 1.00 74.81 199 THR A CA 1
ATOM 1506 C C . THR A 1 199 ? 3.599 -3.865 14.937 1.00 74.81 199 THR A C 1
ATOM 1508 O O . THR A 1 199 ? 2.927 -4.336 15.809 1.00 74.81 199 THR A O 1
ATOM 1511 N N . HIS A 1 200 ? 4.583 -4.644 14.520 1.00 81.31 200 HIS A N 1
ATOM 1512 C CA . HIS A 1 200 ? 4.745 -6.055 14.999 1.00 81.31 200 HIS A CA 1
ATOM 1513 C C . HIS A 1 200 ? 3.584 -7.072 14.796 1.00 81.31 200 HIS A C 1
ATOM 1515 O O . HIS A 1 200 ? 3.884 -8.252 14.648 1.00 81.31 200 HIS A O 1
ATOM 1521 N N . ASN A 1 201 ? 2.294 -6.702 14.750 1.00 84.88 201 ASN A N 1
ATOM 1522 C CA . ASN A 1 201 ? 1.213 -7.679 14.605 1.00 84.88 201 ASN A CA 1
ATOM 1523 C C . ASN A 1 201 ? 1.325 -8.414 13.254 1.00 84.88 201 ASN A C 1
ATOM 1525 O O . ASN A 1 201 ? 1.391 -7.745 12.219 1.00 84.88 201 ASN A O 1
ATOM 1529 N N . PRO A 1 202 ? 1.307 -9.761 13.223 1.00 84.06 202 PRO A N 1
ATOM 1530 C CA . PRO A 1 202 ? 1.565 -10.526 12.003 1.00 84.06 202 PRO A CA 1
ATOM 1531 C C . PRO A 1 202 ? 0.540 -10.253 10.897 1.00 84.06 202 PRO A C 1
ATOM 1533 O O . PRO A 1 202 ? 0.891 -10.265 9.718 1.00 84.06 202 PRO A O 1
ATOM 1536 N N . ARG A 1 203 ? -0.709 -9.924 11.261 1.00 88.12 203 ARG A N 1
ATOM 1537 C CA . ARG A 1 203 ? -1.796 -9.644 10.311 1.00 88.12 203 ARG A CA 1
ATOM 1538 C C . ARG A 1 203 ? -1.418 -8.568 9.286 1.00 88.12 203 ARG A C 1
ATOM 1540 O O . ARG A 1 203 ? -1.814 -8.662 8.128 1.00 88.12 203 ARG A O 1
ATOM 1547 N N . LYS A 1 204 ? -0.653 -7.550 9.687 1.00 83.69 204 LYS A N 1
ATOM 1548 C CA . LYS A 1 204 ? -0.322 -6.414 8.809 1.00 83.69 204 LYS A CA 1
ATOM 1549 C C . LYS A 1 204 ? 0.609 -6.788 7.650 1.00 83.69 204 LYS A C 1
ATOM 1551 O O . LYS A 1 204 ? 0.678 -6.057 6.672 1.00 83.69 204 LYS A O 1
ATOM 1556 N N . TYR A 1 205 ? 1.308 -7.921 7.746 1.00 86.94 205 TYR A N 1
ATOM 1557 C CA . TYR A 1 205 ? 2.239 -8.384 6.716 1.00 86.94 205 TYR A CA 1
ATOM 1558 C C . TYR A 1 205 ? 1.580 -9.263 5.648 1.00 86.94 205 TYR A C 1
ATOM 1560 O O . TYR A 1 205 ? 2.225 -9.568 4.652 1.00 86.94 205 TYR A O 1
ATOM 1568 N N . ILE A 1 206 ? 0.299 -9.622 5.804 1.00 87.69 206 ILE A N 1
ATOM 1569 C CA . ILE A 1 206 ? -0.421 -10.456 4.830 1.00 87.69 206 ILE A CA 1
ATOM 1570 C C . ILE A 1 206 ? -0.457 -9.773 3.457 1.00 87.69 206 ILE A C 1
ATOM 1572 O O . ILE A 1 206 ? -0.082 -10.391 2.467 1.00 87.69 206 ILE A O 1
ATOM 1576 N N . LEU A 1 207 ? -0.855 -8.496 3.399 1.00 89.50 207 LEU A N 1
ATOM 1577 C CA . LEU A 1 207 ? -0.925 -7.758 2.135 1.00 89.50 207 LEU A CA 1
ATOM 1578 C C . LEU A 1 207 ? 0.450 -7.626 1.451 1.00 89.50 207 LEU A C 1
ATOM 1580 O O . LEU A 1 207 ? 0.555 -8.014 0.289 1.00 89.50 207 LEU A O 1
ATOM 1584 N N . PRO A 1 208 ? 1.507 -7.151 2.138 1.00 89.06 208 PRO A N 1
ATOM 1585 C CA . PRO A 1 208 ? 2.841 -7.117 1.552 1.00 89.06 208 PRO A CA 1
ATOM 1586 C C . PRO A 1 208 ? 3.327 -8.456 1.019 1.00 89.06 208 PRO A C 1
ATOM 1588 O O . PRO A 1 208 ? 3.918 -8.487 -0.051 1.00 89.06 208 PRO A O 1
ATOM 1591 N N . LEU A 1 209 ? 3.073 -9.557 1.732 1.00 90.19 209 LEU A N 1
ATOM 1592 C CA . LEU A 1 209 ? 3.493 -10.884 1.287 1.00 90.19 209 LEU A CA 1
ATOM 1593 C C . LEU A 1 209 ? 2.812 -11.282 -0.024 1.00 90.19 209 LEU A C 1
ATOM 1595 O O . LEU A 1 209 ? 3.507 -11.715 -0.939 1.00 90.19 209 LEU A O 1
ATOM 1599 N N . VAL A 1 210 ? 1.495 -11.076 -0.134 1.00 89.94 210 VAL A N 1
ATOM 1600 C CA . VAL A 1 210 ? 0.731 -11.344 -1.365 1.00 89.94 210 VAL A CA 1
ATOM 1601 C C . VAL A 1 210 ? 1.303 -10.537 -2.535 1.00 89.94 210 VAL A C 1
ATOM 1603 O O . VAL A 1 210 ? 1.739 -11.115 -3.531 1.00 89.94 210 VAL A O 1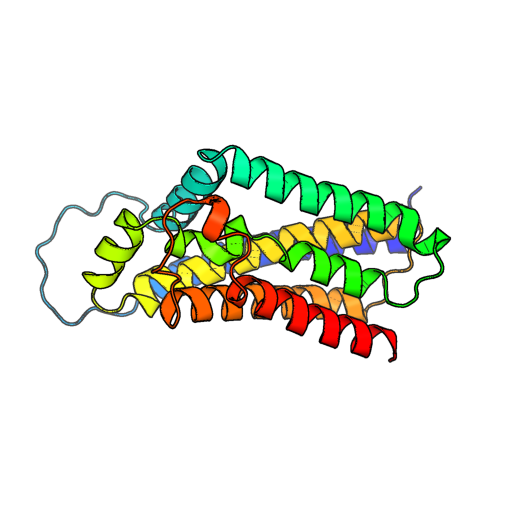
ATOM 1606 N N . LEU A 1 211 ? 1.439 -9.218 -2.372 1.00 91.19 211 LEU A N 1
ATOM 1607 C CA . LEU A 1 211 ? 1.953 -8.357 -3.441 1.00 91.19 211 LEU A CA 1
ATOM 1608 C C . LEU A 1 211 ? 3.420 -8.639 -3.788 1.00 91.19 211 LEU A C 1
ATOM 1610 O O . LEU A 1 211 ? 3.808 -8.531 -4.947 1.00 91.19 211 LEU A O 1
ATOM 1614 N N . MET A 1 212 ? 4.255 -9.020 -2.816 1.00 90.50 212 MET A N 1
ATOM 1615 C CA . MET A 1 212 ? 5.642 -9.421 -3.079 1.00 90.50 212 MET A CA 1
ATOM 1616 C C . MET A 1 212 ? 5.705 -10.718 -3.885 1.00 90.50 212 MET A C 1
ATOM 1618 O O . MET A 1 212 ? 6.524 -10.818 -4.798 1.00 90.50 212 MET A O 1
ATOM 1622 N N . THR A 1 213 ? 4.848 -11.699 -3.581 1.00 89.50 213 THR A N 1
ATOM 1623 C CA . THR A 1 213 ? 4.788 -12.943 -4.360 1.00 89.50 213 THR A CA 1
ATOM 1624 C C . THR A 1 213 ? 4.350 -12.696 -5.800 1.00 89.50 213 THR A C 1
ATOM 1626 O O . THR A 1 213 ? 4.989 -13.193 -6.725 1.00 89.50 213 THR A O 1
ATOM 1629 N N . GLU A 1 214 ? 3.337 -11.863 -6.015 1.00 89.12 214 GLU A N 1
ATOM 1630 C CA . GLU A 1 214 ? 2.874 -11.503 -7.358 1.00 89.12 214 GLU A CA 1
ATOM 1631 C C . GLU A 1 214 ? 3.901 -10.663 -8.116 1.00 89.12 214 GLU A C 1
ATOM 1633 O O . GLU A 1 214 ? 4.164 -10.917 -9.289 1.00 89.12 214 GLU A O 1
ATOM 1638 N N . ALA A 1 215 ? 4.553 -9.715 -7.441 1.00 89.00 215 ALA A N 1
ATOM 1639 C CA . ALA A 1 215 ? 5.653 -8.941 -8.003 1.00 89.00 215 ALA A CA 1
ATOM 1640 C C . ALA A 1 215 ? 6.817 -9.829 -8.459 1.00 89.00 215 ALA A C 1
ATOM 1642 O O . ALA A 1 215 ? 7.398 -9.579 -9.516 1.00 89.00 215 ALA A O 1
ATOM 1643 N N . ALA A 1 216 ? 7.154 -10.863 -7.683 1.00 87.38 216 ALA A N 1
ATOM 1644 C CA . ALA A 1 216 ? 8.179 -11.826 -8.057 1.00 87.38 216 ALA A CA 1
ATOM 1645 C C . ALA A 1 216 ? 7.762 -12.621 -9.302 1.00 87.38 216 ALA A C 1
ATOM 1647 O O . ALA A 1 216 ? 8.541 -12.712 -10.246 1.00 87.38 216 ALA A O 1
ATOM 1648 N N . VAL A 1 217 ? 6.522 -13.122 -9.350 1.00 87.06 217 VAL A N 1
ATOM 1649 C CA . VAL A 1 217 ? 5.984 -13.841 -10.519 1.00 87.06 217 VAL A CA 1
ATOM 1650 C C . VAL A 1 217 ? 5.971 -12.951 -11.768 1.00 87.06 217 VAL A C 1
ATOM 1652 O O . VAL A 1 217 ? 6.455 -13.364 -12.817 1.00 87.06 217 VAL A O 1
ATOM 1655 N N . LEU A 1 218 ? 5.511 -11.701 -11.658 1.00 85.19 218 LEU A N 1
ATOM 1656 C CA . LEU A 1 218 ? 5.545 -10.713 -12.747 1.00 85.19 218 LEU A CA 1
ATOM 1657 C C . LEU A 1 218 ? 6.966 -10.332 -13.184 1.00 85.19 218 LEU A C 1
ATOM 1659 O O . LEU A 1 218 ? 7.157 -9.809 -14.283 1.00 85.19 218 LEU A O 1
ATOM 1663 N N . GLY A 1 219 ? 7.958 -10.537 -12.320 1.00 82.50 219 GLY A N 1
ATOM 1664 C CA . GLY A 1 219 ? 9.370 -10.370 -12.645 1.00 82.50 219 GLY A CA 1
ATOM 1665 C C . GLY A 1 219 ? 9.959 -11.533 -13.448 1.00 82.50 219 GLY A C 1
ATOM 1666 O O . GLY A 1 219 ? 10.956 -11.322 -14.132 1.00 82.50 219 GLY A O 1
ATOM 1667 N N . LEU A 1 220 ? 9.366 -12.730 -13.359 1.00 81.38 220 LEU A N 1
ATOM 1668 C CA . LEU A 1 220 ? 9.825 -13.945 -14.048 1.00 81.38 220 LEU A CA 1
ATOM 1669 C C . LEU A 1 220 ? 9.257 -14.091 -15.464 1.00 81.38 220 LEU A C 1
ATOM 1671 O O . LEU A 1 220 ? 9.898 -14.700 -16.319 1.00 81.38 220 LEU A O 1
ATOM 1675 N N . ILE A 1 221 ? 8.052 -13.565 -15.684 1.00 74.69 221 ILE A N 1
ATOM 1676 C CA . ILE A 1 221 ? 7.409 -13.426 -17.002 1.00 74.69 221 ILE A CA 1
ATOM 1677 C C . ILE A 1 221 ? 7.981 -12.180 -17.691 1.00 74.69 221 ILE A C 1
ATOM 1679 O O . ILE A 1 221 ? 7.900 -12.040 -18.927 1.00 74.69 221 ILE A O 1
#